Protein AF-A0A660QWI0-F1 (afdb_monomer)

Secondary structure (DSSP, 8-state):
-HHHHHHHHHHHHHHHHHTTTSPPBHHHHHHHTT--SHHHHHHHHHHHHHHHHTTSEEE-TTSBEEEPPTTEEEEEEEE-TTSSEEEEEETTS-EEEEEGGGSTT--TT-EEEEEEEEEETTEEEEEEEEEEE-S--EEEEEEEEETTEEEEEES-TT---PEEE-TT-STT--TTEEEEEEEEE--BTTB--EEEEEEEEEETT-GGGHHHHHHHHHT---S--HHHHHHHHTS-SS--HHHHTTS---TTS--B----TT-----EEEEEEE-TTS-EEEEEEE--GGGTS--

Sequence (295 aa):
MSQSQDEIRRKILKILSDNSKKPPILKKIYKTLQAHTKEQRKEIRKLLSGLLEEGVVYRDGRGRYKKTEQNTALGIIEFARRGSMAFVTTDDEREIAVPLENTKGALHKDKVLVEIVGKWRDLPRGRVIKVLQRGTHLVVGVFDLKRNFGFLTPDDPKIAYDFFIPPGATNGARPGQKVIARITRWPTATKNPQAEIVEILGKADDPKVDLPSVIIKHNLPEEFPDDVLKQVEALPNLVKESEIAKRRNLTQNVVFTIDGEDAKDFDDAVSIQQLKDGRYVLGVHIADVSHYVEE

Nearest PDB structures (foldseek):
  8cee-assembly1_C  TM=6.650E-01  e=4.482E-27  Bacillus subtilis subsp. subtilis str. 168
  5xgu-assembly1_A  TM=8.444E-01  e=2.338E-17  Escherichia coli DEC6A
  5xgu-assembly2_B  TM=8.575E-01  e=4.159E-15  Escherichia coli DEC6A
  7did-assembly1_A  TM=8.549E-01  e=3.051E-14  Mycoplasmoides genitalium G37
  7dol-assembly1_A  TM=8.205E-01  e=2.605E-10  Mycoplasmoides genitalium G37

pLDDT: mean 89.45, std 6.88, range [46.62, 97.44]

Foldseek 3Di:
DVVVLVVLLVVLLVQQVVCQVPFDALVVSCVSVVPPDPVSSVSNVVSVVVCLVVVQWDADPVRGIHGDDPQKFKFFWFFDLQQQWIWGQGPVRAIEIEGNLQAQLAAHRFTFIWGFDADDVPHGHIGTPDGSGHPDFKFKAFWADDPQWIWGDGPRSSGNAIATEHVVLAPPDDGQWIFMWTFPATDGSVDGTHTGTPGTQGGPPDPSSVVVNVCVVVVPDPDDDPVVVVLVVPDDPDDDPVVVVVDDDPVPFDKAADDDPPDDCRFWIWGWDADPVRDIDIDIDGHPVCVSDPD

Solvent-accessible surface area (backbone atoms only — not comparable to full-atom values): 16858 Å² total; per-residue (Å²): 124,63,71,64,52,56,51,50,51,51,51,52,54,48,56,27,58,79,22,67,94,64,46,46,36,68,72,52,51,35,61,76,67,67,47,81,50,73,64,52,50,48,51,54,49,53,52,51,50,50,34,43,75,72,51,55,26,48,70,49,99,86,55,22,41,38,58,53,64,93,58,50,49,54,25,40,30,41,40,38,71,77,26,62,38,27,35,30,42,26,89,85,72,47,61,27,43,23,44,49,92,31,38,68,42,60,54,49,53,15,34,31,36,30,34,58,78,53,67,51,88,95,32,42,17,31,31,41,76,42,76,77,43,83,56,63,56,67,48,45,23,40,31,40,66,60,89,86,41,34,36,31,45,52,71,52,50,37,53,73,56,54,28,40,25,54,84,89,28,49,74,85,66,54,67,56,22,23,30,38,25,38,61,78,37,73,35,45,98,88,41,72,23,29,29,32,42,77,45,77,68,42,51,66,86,43,75,82,38,52,62,62,44,50,39,59,73,69,66,51,85,88,71,79,54,72,68,59,53,52,54,58,73,70,53,69,98,59,86,53,67,80,59,55,73,76,49,86,87,58,87,88,55,74,68,48,68,90,76,63,94,86,65,86,78,82,49,54,34,40,29,76,44,79,45,98,87,74,49,73,48,77,46,80,46,66,62,70,56,65,82,79,54,76,136

Structure (mmCIF, N/CA/C/O backbone):
data_AF-A0A660QWI0-F1
#
_entry.id   AF-A0A660QWI0-F1
#
loop_
_atom_site.group_PDB
_atom_site.id
_atom_site.type_symbol
_atom_site.label_atom_id
_atom_site.label_alt_id
_atom_site.label_comp_id
_atom_site.label_asym_id
_atom_site.label_entity_id
_atom_site.label_seq_id
_atom_site.pdbx_PDB_ins_code
_atom_site.Cartn_x
_atom_site.Cartn_y
_atom_site.Cartn_z
_atom_site.occupancy
_atom_site.B_iso_or_equiv
_atom_site.auth_seq_id
_atom_site.auth_comp_id
_atom_site.auth_asym_id
_atom_site.auth_atom_id
_atom_site.pdbx_PDB_model_num
ATOM 1 N N . MET A 1 1 ? 31.671 -17.769 8.104 1.00 46.62 1 MET A N 1
ATOM 2 C CA . MET A 1 1 ? 30.757 -18.023 6.963 1.00 46.62 1 MET A CA 1
ATOM 3 C C . MET A 1 1 ? 30.510 -16.790 6.075 1.00 46.62 1 MET A C 1
ATOM 5 O O . MET A 1 1 ? 30.193 -17.000 4.914 1.00 46.62 1 MET A O 1
ATOM 9 N N . SER A 1 2 ? 30.701 -15.535 6.529 1.00 57.00 2 SER A N 1
ATOM 10 C CA . SER A 1 2 ? 30.409 -14.338 5.700 1.00 57.00 2 SER A CA 1
ATOM 11 C C . SER A 1 2 ? 31.429 -14.031 4.588 1.00 57.00 2 SER A C 1
ATOM 13 O O . SER A 1 2 ? 31.025 -13.620 3.505 1.00 57.00 2 SER A O 1
ATOM 15 N N . GLN A 1 3 ? 32.725 -14.324 4.776 1.00 55.84 3 GLN A N 1
ATOM 16 C CA . GLN A 1 3 ? 33.763 -14.022 3.768 1.00 55.84 3 GLN A CA 1
ATOM 17 C C . GLN A 1 3 ? 33.528 -14.698 2.403 1.00 55.84 3 GLN A C 1
ATOM 19 O O . GLN A 1 3 ? 33.813 -14.100 1.367 1.00 55.84 3 GLN A O 1
ATOM 24 N N . SER A 1 4 ? 32.963 -15.913 2.384 1.00 73.81 4 SER A N 1
ATOM 25 C CA . SER A 1 4 ? 32.658 -16.632 1.136 1.00 73.81 4 SER A CA 1
ATOM 26 C C . SER A 1 4 ? 31.470 -16.009 0.388 1.00 73.81 4 SER A C 1
ATOM 28 O O . SER A 1 4 ? 31.490 -15.900 -0.838 1.00 73.81 4 SER A O 1
ATOM 30 N N . GLN A 1 5 ? 30.470 -15.504 1.117 1.00 77.12 5 GLN A N 1
ATOM 31 C CA . GLN A 1 5 ? 29.288 -14.869 0.528 1.00 77.12 5 GLN A CA 1
ATOM 32 C C . GLN A 1 5 ? 29.607 -13.509 -0.092 1.00 77.12 5 GLN A C 1
ATOM 34 O O . GLN A 1 5 ? 29.155 -13.224 -1.204 1.00 77.12 5 GLN A O 1
ATOM 39 N N . ASP A 1 6 ? 30.453 -12.710 0.558 1.00 80.81 6 ASP A N 1
ATOM 40 C CA . ASP A 1 6 ? 30.906 -11.419 0.029 1.00 80.81 6 ASP A CA 1
ATOM 41 C C . ASP A 1 6 ? 31.769 -11.563 -1.229 1.00 80.81 6 ASP A C 1
ATOM 43 O O . ASP A 1 6 ? 31.749 -10.708 -2.124 1.00 80.81 6 ASP A O 1
ATOM 47 N N . GLU A 1 7 ? 32.532 -12.653 -1.332 1.00 85.12 7 GLU A N 1
ATOM 48 C CA . GLU A 1 7 ? 33.317 -12.959 -2.524 1.00 85.12 7 GLU A CA 1
ATOM 49 C C . GLU A 1 7 ? 32.411 -13.342 -3.705 1.00 85.12 7 GLU A C 1
ATOM 51 O O . GLU A 1 7 ? 32.571 -12.825 -4.816 1.00 85.12 7 GLU A O 1
ATOM 56 N N . ILE A 1 8 ? 31.406 -14.192 -3.465 1.00 84.62 8 ILE A N 1
ATOM 57 C CA . ILE A 1 8 ? 30.417 -14.585 -4.479 1.00 84.62 8 ILE A CA 1
ATOM 58 C C . ILE A 1 8 ? 29.598 -13.368 -4.927 1.00 84.62 8 ILE A C 1
ATOM 60 O O . ILE A 1 8 ? 29.410 -13.165 -6.129 1.00 84.62 8 ILE A O 1
ATOM 64 N N . ARG A 1 9 ? 29.176 -12.512 -3.989 1.00 88.31 9 ARG A N 1
ATOM 65 C CA . ARG A 1 9 ? 28.478 -11.248 -4.266 1.00 88.31 9 ARG A CA 1
ATOM 66 C C . ARG A 1 9 ? 29.293 -10.351 -5.201 1.00 88.31 9 ARG A C 1
ATOM 68 O O . ARG A 1 9 ? 28.778 -9.910 -6.231 1.00 88.31 9 ARG A O 1
ATOM 75 N N . ARG A 1 10 ? 30.584 -10.139 -4.915 1.00 87.12 10 ARG A N 1
ATOM 76 C CA . ARG A 1 10 ? 31.491 -9.366 -5.787 1.00 87.12 10 ARG A CA 1
ATOM 77 C C . ARG A 1 10 ? 31.641 -9.986 -7.176 1.00 87.12 10 ARG A C 1
ATOM 79 O O . ARG A 1 10 ? 31.569 -9.263 -8.172 1.00 87.12 10 ARG A O 1
ATOM 86 N N . LYS A 1 11 ? 31.789 -11.313 -7.268 1.00 88.12 11 LYS A N 1
ATOM 87 C CA . LYS A 1 11 ? 31.865 -12.028 -8.555 1.00 88.12 11 LYS A CA 1
ATOM 88 C C . LYS A 1 11 ? 30.584 -11.862 -9.375 1.00 88.12 11 LYS A C 1
ATOM 90 O O . LYS A 1 11 ? 30.675 -11.590 -10.570 1.00 88.12 11 LYS A O 1
ATOM 95 N N . ILE A 1 12 ? 29.405 -11.952 -8.751 1.00 88.25 12 ILE A N 1
ATOM 96 C CA . ILE A 1 12 ? 28.115 -11.696 -9.415 1.00 88.25 12 ILE A CA 1
ATOM 97 C C . ILE A 1 12 ? 28.098 -10.283 -10.001 1.00 88.25 12 ILE A C 1
ATOM 99 O O . ILE A 1 12 ? 27.849 -10.125 -11.195 1.00 88.25 12 ILE A O 1
ATOM 103 N N . LEU A 1 13 ? 28.414 -9.261 -9.203 1.00 87.31 13 LEU A N 1
ATOM 104 C CA . LEU A 1 13 ? 28.399 -7.872 -9.671 1.00 87.31 13 LEU A CA 1
ATOM 105 C C . LEU A 1 13 ? 29.391 -7.630 -10.814 1.00 87.31 13 LEU A C 1
ATOM 107 O O . LEU A 1 13 ? 29.047 -6.929 -11.765 1.00 87.31 13 LEU A O 1
ATOM 111 N N . LYS A 1 14 ? 30.578 -8.249 -10.768 1.00 87.62 14 LYS A N 1
ATOM 112 C CA . LYS A 1 14 ? 31.564 -8.185 -11.855 1.00 87.62 14 LYS A CA 1
ATOM 113 C C . LYS A 1 14 ?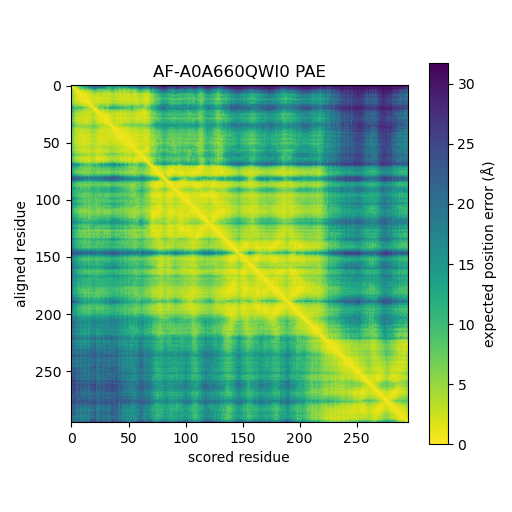 31.029 -8.806 -13.148 1.00 87.62 14 LYS A C 1
ATOM 115 O O . LYS A 1 14 ? 31.066 -8.161 -14.188 1.00 87.62 14 LYS A O 1
ATOM 120 N N . ILE A 1 15 ? 30.438 -10.002 -13.077 1.00 87.62 15 ILE A N 1
ATOM 121 C CA . ILE A 1 15 ? 29.824 -10.668 -14.240 1.00 87.62 15 ILE A CA 1
ATOM 122 C C . ILE A 1 15 ? 28.757 -9.775 -14.882 1.00 87.62 15 ILE A C 1
ATOM 124 O O . ILE A 1 15 ? 28.679 -9.693 -16.110 1.00 87.62 15 ILE A O 1
ATOM 128 N N . LEU A 1 16 ? 27.924 -9.126 -14.065 1.00 87.44 16 LEU A N 1
ATOM 129 C CA . LEU A 1 16 ? 26.863 -8.251 -14.558 1.00 87.44 16 LEU A CA 1
ATOM 130 C C . LEU A 1 16 ? 27.415 -6.966 -15.188 1.00 87.44 16 LEU A C 1
ATOM 132 O O . LEU A 1 16 ? 26.900 -6.559 -16.229 1.00 87.44 16 LEU A O 1
ATOM 136 N N . SER A 1 17 ? 28.470 -6.376 -14.616 1.00 83.19 17 SER A N 1
ATOM 137 C CA . SER A 1 17 ? 29.185 -5.239 -15.213 1.00 83.19 17 SER A CA 1
ATOM 138 C C . SER A 1 17 ? 29.801 -5.602 -16.570 1.00 83.19 17 SER A C 1
ATOM 140 O O . SER A 1 17 ? 29.539 -4.926 -17.564 1.00 83.19 17 SER A O 1
ATOM 142 N N . ASP A 1 18 ? 30.549 -6.707 -16.639 1.00 83.75 18 ASP A N 1
ATOM 143 C CA . ASP A 1 18 ? 31.270 -7.143 -17.847 1.00 83.75 18 ASP A CA 1
ATOM 144 C C . ASP A 1 18 ? 30.312 -7.518 -18.993 1.00 83.75 18 ASP A C 1
ATOM 146 O O . ASP A 1 18 ? 30.659 -7.466 -20.172 1.00 83.75 18 ASP A O 1
ATOM 150 N N . ASN A 1 19 ? 29.073 -7.891 -18.659 1.00 79.88 19 ASN A N 1
ATOM 151 C CA . ASN A 1 19 ? 28.043 -8.286 -19.616 1.00 79.88 19 ASN A CA 1
ATOM 152 C C . ASN A 1 19 ? 26.952 -7.214 -19.808 1.00 79.88 19 ASN A C 1
ATOM 154 O O . ASN A 1 19 ? 25.852 -7.555 -20.250 1.00 79.88 19 ASN A O 1
ATOM 158 N N . SER A 1 20 ? 27.231 -5.931 -19.543 1.00 72.06 20 SER A N 1
ATOM 159 C CA . SER A 1 20 ? 26.252 -4.831 -19.663 1.00 72.06 20 SER A CA 1
ATOM 160 C C . SER A 1 20 ? 25.513 -4.799 -21.015 1.00 72.06 20 SER A C 1
ATOM 162 O O . SER A 1 20 ? 24.294 -4.625 -21.059 1.00 72.06 20 SER A O 1
ATOM 164 N N . LYS A 1 21 ? 26.217 -5.084 -22.124 1.00 73.44 21 LYS A N 1
ATOM 165 C CA . LYS A 1 21 ? 25.645 -5.154 -23.488 1.00 73.44 21 LYS A CA 1
ATOM 166 C C . LYS A 1 21 ? 24.835 -6.430 -23.772 1.00 73.44 21 LYS A C 1
ATOM 168 O O . LYS A 1 21 ? 23.916 -6.406 -24.590 1.00 73.44 21 LYS A O 1
ATOM 173 N N . LYS A 1 22 ? 25.153 -7.559 -23.125 1.00 82.94 22 LYS A N 1
ATOM 174 C CA . LYS A 1 22 ? 24.450 -8.854 -23.284 1.00 82.94 22 LYS A CA 1
ATOM 175 C C . LYS A 1 22 ? 24.220 -9.511 -21.916 1.00 82.94 22 LYS A C 1
ATOM 177 O O . LYS A 1 22 ? 24.894 -10.494 -21.588 1.00 82.94 22 LYS A O 1
ATOM 182 N N . PRO A 1 23 ? 23.252 -9.004 -21.133 1.00 86.50 23 PRO A N 1
ATOM 183 C CA . PRO A 1 23 ? 23.110 -9.394 -19.738 1.00 86.50 23 PRO A CA 1
ATOM 184 C C . PRO A 1 23 ? 22.738 -10.879 -19.594 1.00 86.50 23 PRO A C 1
ATOM 186 O O . PRO A 1 23 ? 21.949 -11.399 -20.394 1.00 86.50 23 PRO A O 1
ATOM 189 N N . PRO A 1 24 ? 23.310 -11.598 -18.616 1.00 88.56 24 PRO A N 1
ATOM 190 C CA . PRO A 1 24 ? 23.133 -13.038 -18.493 1.00 88.56 24 PRO A CA 1
ATOM 191 C C . PRO A 1 24 ? 21.771 -13.409 -17.885 1.00 88.56 24 PRO A C 1
ATOM 193 O O . PRO A 1 24 ? 21.243 -12.729 -17.007 1.00 88.56 24 PRO A O 1
ATOM 196 N N . ILE A 1 25 ? 21.216 -14.545 -18.314 1.00 92.44 25 ILE A N 1
ATOM 197 C CA . ILE A 1 25 ? 20.152 -15.254 -17.582 1.00 92.44 25 ILE A CA 1
ATOM 198 C C . ILE A 1 25 ? 20.753 -16.079 -16.436 1.00 92.44 25 ILE A C 1
ATOM 200 O O . ILE A 1 25 ? 21.942 -16.405 -16.463 1.00 92.44 25 ILE A O 1
ATOM 204 N N . LEU A 1 26 ? 19.919 -16.508 -15.483 1.00 91.69 26 LEU A N 1
ATOM 205 C CA . LEU A 1 26 ? 20.336 -17.284 -14.304 1.00 91.69 26 LEU A CA 1
ATOM 206 C C . LEU A 1 26 ? 21.242 -18.484 -14.648 1.00 91.69 26 LEU A C 1
ATOM 208 O O . LEU A 1 26 ? 22.279 -18.686 -14.024 1.00 91.69 26 LEU A O 1
ATOM 212 N N . LYS A 1 27 ? 20.905 -19.234 -15.707 1.00 88.81 27 LYS A N 1
ATOM 213 C CA . LYS A 1 27 ? 21.690 -20.394 -16.170 1.00 88.81 27 LYS A CA 1
ATOM 214 C C . LYS A 1 27 ? 23.121 -20.023 -16.583 1.00 88.81 27 LYS A C 1
ATOM 216 O O . LYS A 1 27 ? 24.047 -20.790 -16.332 1.00 88.81 27 LYS A O 1
ATOM 221 N N . LYS A 1 28 ? 23.316 -18.852 -17.200 1.00 88.44 28 LYS A N 1
ATOM 222 C CA . LYS A 1 28 ? 24.646 -18.363 -17.596 1.00 88.44 28 LYS A CA 1
ATOM 223 C C . LYS A 1 28 ? 25.448 -17.932 -16.366 1.00 88.44 28 LYS A C 1
ATOM 225 O O . LYS A 1 28 ? 26.624 -18.258 -16.298 1.00 88.44 28 LYS A O 1
ATOM 230 N N . ILE A 1 29 ? 24.801 -17.312 -15.374 1.00 88.62 29 ILE A N 1
ATOM 231 C CA . ILE A 1 29 ? 25.432 -16.957 -14.090 1.00 88.62 29 ILE A CA 1
ATOM 232 C C . ILE A 1 29 ? 25.948 -18.216 -13.380 1.00 88.62 29 ILE A C 1
ATOM 234 O O . ILE A 1 29 ? 27.110 -18.253 -12.988 1.00 88.62 29 ILE A O 1
ATOM 238 N N . TYR A 1 30 ? 25.140 -19.281 -13.300 1.00 90.94 30 TYR A N 1
ATOM 239 C CA . TYR A 1 30 ? 25.584 -20.561 -12.733 1.00 90.94 30 TYR A CA 1
ATOM 240 C C . TYR A 1 30 ? 26.794 -21.146 -13.456 1.00 90.94 30 TYR A C 1
ATOM 242 O O . TYR A 1 30 ? 27.718 -21.622 -12.805 1.00 90.94 30 TYR A O 1
ATOM 250 N N . LYS A 1 31 ? 26.802 -21.096 -14.795 1.00 88.38 31 LYS A N 1
ATOM 251 C CA . LYS A 1 31 ? 27.918 -21.610 -15.595 1.00 88.38 31 LYS A CA 1
ATOM 252 C C . LYS A 1 31 ? 29.199 -20.810 -15.352 1.00 88.38 31 LYS A C 1
ATOM 254 O O . LYS A 1 31 ? 30.257 -21.403 -15.194 1.00 88.38 31 LYS A O 1
ATOM 259 N N . THR A 1 32 ? 29.107 -19.483 -15.307 1.00 87.19 32 THR A N 1
ATOM 260 C CA . THR A 1 32 ? 30.267 -18.604 -15.098 1.00 87.19 32 THR A CA 1
ATOM 261 C C . THR A 1 32 ? 30.827 -18.701 -13.677 1.00 87.19 32 THR A C 1
ATOM 263 O O . THR A 1 32 ? 32.036 -18.614 -13.506 1.00 87.19 32 THR A O 1
ATOM 266 N N . LEU A 1 33 ? 29.976 -18.936 -12.675 1.00 87.69 33 LEU A N 1
ATOM 267 C CA . LEU A 1 33 ? 30.389 -19.151 -11.282 1.00 87.69 33 LEU A CA 1
ATOM 268 C C . LEU A 1 33 ? 30.732 -20.612 -10.953 1.00 87.69 33 LEU A C 1
ATOM 270 O O . LEU A 1 33 ? 30.998 -20.906 -9.794 1.00 87.69 33 LEU A O 1
ATOM 274 N N . GLN A 1 34 ? 30.701 -21.517 -11.940 1.00 88.12 34 GLN A N 1
ATOM 275 C CA . GLN A 1 34 ? 30.973 -22.950 -11.754 1.00 88.12 34 GLN A CA 1
ATOM 276 C C . GLN A 1 34 ? 30.109 -23.586 -10.641 1.00 88.12 34 GLN A C 1
ATOM 278 O O . GLN A 1 34 ? 30.564 -24.391 -9.835 1.00 88.12 34 GLN A O 1
ATOM 283 N N . ALA A 1 35 ? 28.826 -23.212 -10.587 1.00 87.25 35 ALA A N 1
ATOM 284 C CA . ALA A 1 35 ? 27.881 -23.719 -9.593 1.00 87.25 35 ALA A CA 1
ATOM 285 C C . ALA A 1 35 ? 27.299 -25.080 -10.019 1.00 87.25 35 ALA A C 1
ATOM 287 O O . ALA A 1 35 ? 26.285 -25.163 -10.737 1.00 87.25 35 ALA A O 1
ATOM 288 N N . HIS A 1 36 ? 27.952 -26.151 -9.573 1.00 86.31 36 HIS A N 1
ATOM 289 C CA . HIS A 1 36 ? 27.623 -27.531 -9.927 1.00 86.31 36 HIS A CA 1
ATOM 290 C C . HIS A 1 36 ? 26.637 -28.178 -8.946 1.00 86.31 36 HIS A C 1
ATOM 292 O O . HIS A 1 36 ? 25.782 -28.946 -9.387 1.00 86.31 36 HIS A O 1
ATOM 298 N N . THR A 1 37 ? 26.684 -27.822 -7.656 1.00 90.12 37 THR A N 1
ATOM 299 C CA . THR A 1 37 ? 25.824 -28.427 -6.622 1.00 90.12 37 THR A CA 1
ATOM 300 C C . THR A 1 37 ? 24.498 -27.685 -6.427 1.00 90.12 37 THR A C 1
ATOM 302 O O . THR A 1 37 ? 24.327 -26.520 -6.816 1.00 90.12 37 THR A O 1
ATOM 305 N N . LYS A 1 38 ? 23.514 -28.364 -5.821 1.00 90.00 38 LYS A N 1
ATOM 306 C CA . LYS A 1 38 ? 22.194 -27.786 -5.518 1.00 90.00 38 LYS A CA 1
ATOM 307 C C . LYS A 1 38 ? 22.314 -26.674 -4.472 1.00 90.00 38 LYS A C 1
ATOM 309 O O . LYS A 1 38 ? 21.634 -25.652 -4.589 1.00 90.00 38 LYS A O 1
ATOM 314 N N . GLU A 1 39 ? 23.220 -26.851 -3.519 1.00 88.62 39 GLU A N 1
ATOM 315 C CA . GLU A 1 39 ? 23.547 -25.941 -2.425 1.00 88.62 39 GLU A CA 1
ATOM 316 C C . GLU A 1 39 ? 24.144 -24.639 -2.973 1.00 88.62 39 GLU A C 1
ATOM 318 O O . GLU A 1 39 ? 23.594 -23.568 -2.719 1.00 88.62 39 GLU A O 1
ATOM 323 N N . GLN A 1 40 ? 25.154 -24.723 -3.850 1.00 87.19 40 GLN A N 1
ATOM 324 C CA . GLN A 1 40 ? 25.757 -23.555 -4.513 1.00 87.19 40 GLN A CA 1
ATOM 325 C C . GLN A 1 40 ? 24.720 -22.754 -5.314 1.00 87.19 40 GLN A C 1
ATOM 327 O O . GLN A 1 40 ? 24.660 -21.524 -5.261 1.00 87.19 40 GLN A O 1
ATOM 332 N N . ARG A 1 41 ? 23.838 -23.443 -6.050 1.00 90.50 41 ARG A N 1
ATOM 333 C CA . ARG A 1 41 ? 22.765 -22.780 -6.810 1.00 90.50 41 ARG A CA 1
ATOM 334 C C . ARG A 1 41 ? 21.705 -22.144 -5.912 1.00 90.50 41 ARG A C 1
ATOM 336 O O . ARG A 1 41 ? 21.069 -21.177 -6.342 1.00 90.50 41 ARG A O 1
ATOM 343 N N . LYS A 1 42 ? 21.453 -22.705 -4.724 1.00 90.44 42 LYS A N 1
ATOM 344 C CA . LYS A 1 42 ? 20.542 -22.141 -3.713 1.00 90.44 42 LYS A CA 1
ATOM 345 C C . LYS A 1 42 ? 21.140 -20.872 -3.115 1.00 90.44 42 LYS A C 1
ATOM 347 O O . LYS A 1 42 ? 20.440 -19.869 -3.035 1.00 90.44 42 LYS A O 1
ATOM 352 N N . GLU A 1 43 ? 22.427 -20.891 -2.794 1.00 89.62 43 GLU A N 1
ATOM 353 C CA . GLU A 1 43 ? 23.152 -19.731 -2.276 1.00 89.62 43 GLU A CA 1
ATOM 354 C C . GLU A 1 43 ? 23.193 -18.573 -3.282 1.00 89.62 43 GLU A C 1
ATOM 356 O O . GLU A 1 43 ? 22.797 -17.459 -2.948 1.00 89.62 43 GLU A O 1
ATOM 361 N N . ILE A 1 44 ? 23.533 -18.840 -4.549 1.00 90.12 44 ILE A N 1
ATOM 362 C CA . ILE A 1 44 ? 23.506 -17.814 -5.608 1.00 90.12 44 ILE A CA 1
ATOM 363 C C . ILE A 1 44 ? 22.099 -17.227 -5.783 1.00 90.12 44 ILE A C 1
ATOM 365 O O . ILE A 1 44 ? 21.964 -16.028 -6.018 1.00 90.12 44 ILE A O 1
ATOM 369 N N . ARG A 1 45 ? 21.040 -18.044 -5.664 1.00 91.19 45 ARG A N 1
ATOM 370 C CA . ARG A 1 45 ? 19.656 -17.540 -5.697 1.00 91.19 45 ARG A CA 1
ATOM 371 C C . ARG A 1 45 ? 19.368 -16.616 -4.524 1.00 91.19 45 ARG A C 1
ATOM 373 O O . ARG A 1 45 ? 18.828 -15.547 -4.762 1.00 91.19 45 ARG A O 1
ATOM 380 N N . LYS A 1 46 ? 19.757 -17.001 -3.306 1.00 90.88 46 LYS A N 1
ATOM 381 C CA . LYS A 1 46 ? 19.579 -16.175 -2.107 1.00 90.88 46 LYS A CA 1
ATOM 382 C C . LYS A 1 46 ? 20.291 -14.825 -2.252 1.00 90.88 46 LYS A C 1
ATOM 384 O O . LYS A 1 46 ? 19.678 -13.793 -2.018 1.00 90.88 46 LYS A O 1
ATOM 389 N N . LEU A 1 47 ? 21.542 -14.827 -2.718 1.00 91.38 47 LEU A N 1
ATOM 390 C CA . LEU A 1 47 ? 22.312 -13.600 -2.951 1.00 91.38 47 LEU A CA 1
ATOM 391 C C . LEU A 1 47 ? 21.703 -12.727 -4.054 1.00 91.38 47 LEU A C 1
ATOM 393 O O . LEU A 1 47 ? 21.614 -11.515 -3.896 1.00 91.38 47 LEU A O 1
ATOM 397 N N . LEU A 1 48 ? 21.260 -13.323 -5.165 1.00 89.44 48 LEU A N 1
ATOM 398 C CA . LEU A 1 48 ? 20.578 -12.578 -6.226 1.00 89.44 48 LEU A CA 1
ATOM 399 C C . LEU A 1 48 ? 19.238 -12.000 -5.762 1.00 89.44 48 LEU A C 1
ATOM 401 O O . LEU A 1 48 ? 18.903 -10.906 -6.196 1.00 89.44 48 LEU A O 1
ATOM 405 N N . SER A 1 49 ? 18.487 -12.711 -4.916 1.00 87.88 49 SER A N 1
ATOM 406 C CA . SER A 1 49 ? 17.265 -12.186 -4.300 1.00 87.88 49 SER A CA 1
ATOM 407 C C . SER A 1 49 ? 17.567 -10.975 -3.419 1.00 87.88 49 SER A C 1
ATOM 409 O O . SER A 1 49 ? 16.968 -9.932 -3.642 1.00 87.88 49 SER A O 1
ATOM 411 N N . GLY A 1 50 ? 18.569 -11.055 -2.536 1.00 87.12 50 GLY A N 1
ATOM 412 C CA . GLY A 1 50 ? 18.989 -9.903 -1.728 1.00 87.12 50 GLY A CA 1
ATOM 413 C C . GLY A 1 50 ? 19.428 -8.711 -2.588 1.00 87.12 50 GLY A C 1
ATOM 414 O O . GLY A 1 50 ? 18.964 -7.599 -2.391 1.00 87.12 50 GLY A O 1
ATOM 415 N N . LEU A 1 51 ? 20.221 -8.938 -3.642 1.00 87.81 51 LEU A N 1
ATOM 416 C CA . LEU A 1 51 ? 20.626 -7.868 -4.570 1.00 87.81 51 LEU A CA 1
ATOM 417 C C . LEU A 1 51 ? 19.457 -7.257 -5.370 1.00 87.81 51 LEU A C 1
ATOM 419 O O . LEU A 1 51 ? 19.577 -6.125 -5.841 1.00 87.81 51 LEU A O 1
ATOM 423 N N . LEU A 1 52 ? 18.370 -8.008 -5.582 1.00 84.94 52 LEU A N 1
ATOM 424 C CA . LEU A 1 52 ? 17.136 -7.505 -6.197 1.00 84.94 52 LEU A CA 1
ATOM 425 C C . LEU A 1 52 ? 16.337 -6.650 -5.209 1.00 84.94 52 LEU A C 1
ATOM 427 O O . LEU A 1 52 ? 15.808 -5.617 -5.609 1.00 84.94 52 LEU A O 1
ATOM 431 N N . GLU A 1 53 ? 16.262 -7.078 -3.949 1.00 81.75 53 GLU A N 1
ATOM 432 C CA . GLU A 1 53 ? 15.600 -6.352 -2.857 1.00 81.75 53 GLU A CA 1
ATOM 433 C C . GLU A 1 53 ? 16.320 -5.035 -2.541 1.00 81.75 53 GLU A C 1
ATOM 435 O O . GLU A 1 53 ? 15.671 -3.999 -2.424 1.00 81.75 53 GLU A O 1
ATOM 440 N N . GLU A 1 54 ? 17.655 -5.058 -2.520 1.00 81.88 54 GLU A N 1
ATOM 441 C CA . GLU A 1 54 ? 18.525 -3.884 -2.363 1.00 81.88 54 GLU A CA 1
ATOM 442 C C . GLU A 1 54 ? 18.568 -2.981 -3.616 1.00 81.88 54 GLU A C 1
ATOM 444 O O . GLU A 1 54 ? 19.154 -1.903 -3.589 1.00 81.88 54 GLU A O 1
ATOM 449 N N . GLY A 1 55 ? 18.028 -3.422 -4.760 1.00 75.81 55 GLY A N 1
ATOM 450 C CA . GLY A 1 55 ? 17.999 -2.632 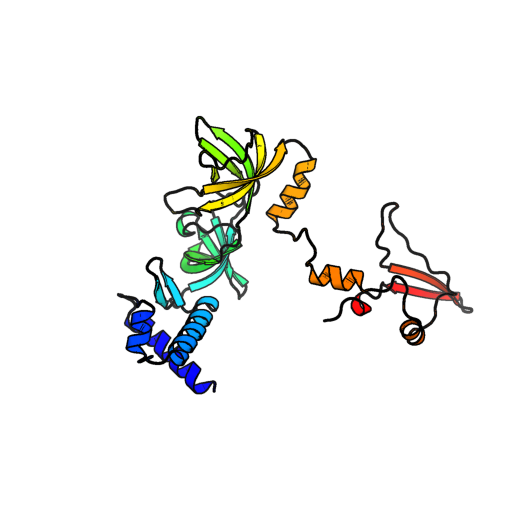-6.001 1.00 75.81 55 GLY A CA 1
ATOM 451 C C . GLY A 1 55 ? 19.334 -2.487 -6.733 1.00 75.81 55 GLY A C 1
ATOM 452 O O . GLY A 1 55 ? 19.394 -1.826 -7.770 1.00 75.81 55 GLY A O 1
ATOM 453 N N . VAL A 1 56 ? 20.399 -3.139 -6.261 1.00 84.06 56 VAL A N 1
ATOM 454 C CA . VAL A 1 56 ? 21.728 -3.168 -6.905 1.00 84.06 56 VAL A CA 1
ATOM 455 C C . VAL A 1 56 ? 21.685 -3.901 -8.253 1.00 84.06 56 VAL A C 1
ATOM 457 O O . VAL A 1 56 ? 22.500 -3.661 -9.152 1.00 84.06 56 VAL A O 1
ATOM 460 N N . VAL A 1 57 ? 20.734 -4.822 -8.398 1.00 86.56 57 VAL A N 1
ATOM 461 C CA . VAL A 1 57 ? 20.482 -5.593 -9.613 1.00 86.56 57 VAL A CA 1
ATOM 462 C C . VAL A 1 57 ? 18.992 -5.551 -9.921 1.00 86.56 57 VAL A C 1
ATOM 464 O O . VAL A 1 57 ? 18.160 -5.591 -9.025 1.00 86.56 57 VAL A O 1
ATOM 467 N N . TYR A 1 58 ? 18.629 -5.564 -11.201 1.00 85.56 58 TYR A N 1
ATOM 468 C CA . TYR A 1 58 ? 17.253 -5.800 -11.626 1.00 85.56 58 TYR A CA 1
ATOM 469 C C . TYR A 1 58 ? 17.172 -6.861 -12.722 1.00 85.56 58 TYR A C 1
ATOM 471 O O . TYR A 1 58 ? 18.104 -7.092 -13.494 1.00 85.56 58 TYR A O 1
ATOM 479 N N . ARG A 1 59 ? 16.019 -7.531 -12.800 1.00 86.94 59 ARG A N 1
ATOM 480 C CA . ARG A 1 59 ? 15.728 -8.538 -13.831 1.00 86.94 59 ARG A CA 1
ATOM 481 C C . ARG A 1 59 ? 14.868 -7.946 -14.946 1.00 86.94 59 ARG A C 1
ATOM 483 O O . ARG A 1 59 ? 13.822 -7.379 -14.651 1.00 86.94 59 ARG A O 1
ATOM 490 N N . ASP A 1 60 ? 15.263 -8.066 -16.206 1.00 82.44 60 ASP A N 1
ATOM 491 C CA . ASP A 1 60 ? 14.450 -7.577 -17.326 1.00 82.44 60 ASP A CA 1
ATOM 492 C C . ASP A 1 60 ? 13.302 -8.537 -17.700 1.00 82.44 60 ASP A C 1
ATOM 494 O O . ASP A 1 60 ? 13.197 -9.646 -17.174 1.00 82.44 60 ASP A O 1
ATOM 498 N N . GLY A 1 61 ? 12.443 -8.123 -18.639 1.00 74.56 61 GLY A N 1
ATOM 499 C CA . GLY A 1 61 ? 11.306 -8.932 -19.101 1.00 74.56 61 GLY A CA 1
ATOM 500 C C . GLY A 1 61 ? 11.684 -10.240 -19.814 1.00 74.56 61 GLY A C 1
ATOM 501 O O . GLY A 1 61 ? 10.833 -11.102 -19.983 1.00 74.56 61 GLY A O 1
ATOM 502 N N . ARG A 1 62 ? 12.955 -10.426 -20.206 1.00 82.94 62 ARG A N 1
ATOM 503 C CA . ARG A 1 62 ? 13.482 -11.685 -20.772 1.00 82.94 62 ARG A CA 1
ATOM 504 C C . ARG A 1 62 ? 14.178 -12.542 -19.711 1.00 82.94 62 ARG A C 1
ATOM 506 O O . ARG A 1 62 ? 14.836 -13.530 -20.030 1.00 82.94 62 ARG A O 1
ATOM 513 N N . GLY A 1 63 ? 14.073 -12.148 -18.446 1.00 83.75 63 GLY A N 1
ATOM 514 C CA . GLY A 1 63 ? 14.646 -12.856 -17.318 1.00 83.75 63 GLY A CA 1
ATOM 515 C C . GLY A 1 63 ? 16.156 -12.679 -17.146 1.00 83.75 63 GLY A C 1
ATOM 516 O O . GLY A 1 63 ? 16.747 -13.461 -16.397 1.00 83.75 63 GLY A O 1
ATOM 517 N N . ARG A 1 64 ? 16.777 -11.695 -17.809 1.00 88.94 64 ARG A N 1
ATOM 518 C CA . ARG A 1 64 ? 18.213 -11.394 -17.701 1.00 88.94 64 ARG A CA 1
ATOM 519 C C . ARG A 1 64 ? 18.481 -10.457 -16.528 1.00 88.94 64 ARG A C 1
ATOM 521 O O . ARG A 1 64 ? 17.708 -9.530 -16.302 1.00 88.94 64 ARG A O 1
ATOM 528 N N . TYR A 1 65 ? 19.576 -10.680 -15.814 1.00 88.69 65 TYR A N 1
ATOM 529 C CA . TYR A 1 65 ? 19.998 -9.847 -14.689 1.00 88.69 65 TYR A CA 1
ATOM 530 C C . TYR A 1 65 ? 20.884 -8.715 -15.191 1.00 88.69 65 TYR A C 1
ATOM 532 O O . TYR A 1 65 ? 21.781 -8.948 -15.999 1.00 88.69 65 TYR A O 1
ATOM 540 N N . LYS A 1 66 ? 20.635 -7.500 -14.711 1.00 86.44 66 LYS A N 1
ATOM 541 C CA . LYS A 1 66 ? 21.399 -6.298 -15.033 1.00 86.44 66 LYS A CA 1
ATOM 542 C C . LYS A 1 66 ? 21.816 -5.609 -13.749 1.00 86.44 66 LYS A C 1
ATOM 544 O O . LYS A 1 66 ? 21.001 -5.483 -12.841 1.00 86.44 66 LYS A O 1
ATOM 549 N N . LYS A 1 67 ? 23.066 -5.159 -13.698 1.00 85.38 67 LYS A N 1
ATOM 550 C CA . LYS A 1 67 ? 23.514 -4.266 -12.636 1.00 85.38 67 LYS A CA 1
ATOM 551 C C . LYS A 1 67 ? 22.851 -2.907 -12.831 1.00 85.38 67 LYS A C 1
ATOM 553 O O . LYS A 1 67 ? 22.678 -2.457 -13.964 1.00 85.38 67 LYS A O 1
ATOM 558 N N . THR A 1 68 ? 22.473 -2.299 -11.729 1.00 80.88 68 THR A N 1
ATOM 559 C CA . THR A 1 68 ? 21.934 -0.954 -11.706 1.00 80.88 68 THR A CA 1
ATOM 560 C C . THR A 1 68 ? 23.075 0.071 -11.857 1.00 80.88 68 THR A C 1
ATOM 562 O O . THR A 1 68 ? 24.201 -0.184 -11.422 1.00 80.88 68 THR A O 1
ATOM 565 N N . GLU A 1 69 ? 22.830 1.183 -12.556 1.00 75.62 69 GLU A N 1
ATOM 566 C CA . GLU A 1 69 ? 23.836 2.235 -12.765 1.00 75.62 69 GLU A CA 1
ATOM 567 C C . GLU A 1 69 ? 24.002 3.126 -11.524 1.00 75.62 69 GLU A C 1
ATOM 569 O O . GLU A 1 69 ? 23.184 3.089 -10.615 1.00 75.62 69 GLU A O 1
ATOM 574 N N . GLN A 1 70 ? 25.069 3.931 -11.463 1.00 69.25 70 GLN A N 1
ATOM 575 C CA . GLN A 1 70 ? 25.337 4.787 -10.295 1.00 69.25 70 GLN A CA 1
ATOM 576 C C . GLN A 1 70 ? 24.266 5.867 -10.073 1.00 69.25 70 GLN A C 1
ATOM 578 O O . GLN A 1 70 ? 24.121 6.345 -8.955 1.00 69.25 70 GLN A O 1
ATOM 583 N N . ASN A 1 71 ? 23.512 6.239 -11.111 1.00 84.12 71 ASN A N 1
ATOM 584 C CA . ASN A 1 71 ? 22.535 7.326 -11.053 1.00 84.12 71 ASN A CA 1
ATOM 585 C C . ASN A 1 71 ? 21.089 6.836 -10.897 1.00 84.12 71 ASN A C 1
ATOM 587 O O . ASN A 1 71 ? 20.162 7.370 -11.507 1.00 84.12 71 ASN A O 1
ATOM 591 N N . THR A 1 72 ? 20.892 5.769 -10.134 1.00 88.56 72 THR A N 1
ATOM 592 C CA . THR A 1 72 ? 19.569 5.188 -9.898 1.00 88.56 72 THR A CA 1
ATOM 593 C C . THR A 1 72 ? 19.224 5.171 -8.425 1.00 88.56 72 THR A C 1
ATOM 595 O O . THR A 1 72 ? 20.117 5.026 -7.594 1.00 88.56 72 THR A O 1
ATOM 598 N N . ALA A 1 73 ? 17.935 5.177 -8.120 1.00 89.56 73 ALA A N 1
ATOM 599 C CA . ALA A 1 73 ? 17.441 4.998 -6.768 1.00 89.56 73 ALA A CA 1
ATOM 600 C C . ALA A 1 73 ? 16.251 4.036 -6.733 1.00 89.56 73 ALA A C 1
ATOM 602 O O . ALA A 1 73 ? 15.527 3.869 -7.721 1.00 89.56 73 ALA A O 1
ATOM 603 N N . LEU A 1 74 ? 16.066 3.402 -5.580 1.00 92.56 74 LEU A N 1
ATOM 604 C CA . LEU A 1 74 ? 14.814 2.755 -5.218 1.00 92.56 74 LEU A CA 1
ATOM 605 C C . LEU A 1 74 ? 13.912 3.760 -4.519 1.00 92.56 74 LEU A C 1
ATOM 607 O O . LEU A 1 74 ? 14.401 4.611 -3.784 1.00 92.56 74 LEU A O 1
ATOM 611 N N . GLY A 1 75 ? 12.608 3.631 -4.732 1.00 94.50 75 GLY A N 1
ATOM 612 C CA . GLY A 1 75 ? 11.630 4.407 -3.988 1.00 94.50 75 GLY A CA 1
ATOM 613 C C . GLY A 1 75 ? 10.197 4.009 -4.297 1.00 94.50 75 GLY A C 1
ATOM 614 O O . GLY A 1 75 ? 9.937 3.141 -5.141 1.00 94.50 75 GLY A O 1
ATOM 615 N N . ILE A 1 76 ? 9.269 4.661 -3.609 1.00 95.81 76 ILE A N 1
ATOM 616 C CA . ILE A 1 76 ? 7.830 4.507 -3.818 1.00 95.81 76 ILE A CA 1
ATOM 617 C C . ILE A 1 76 ? 7.345 5.630 -4.724 1.00 95.81 76 ILE A C 1
ATOM 619 O O . ILE A 1 76 ? 7.635 6.797 -4.477 1.00 95.81 76 ILE A O 1
ATOM 623 N N . ILE A 1 77 ? 6.623 5.274 -5.789 1.00 94.62 77 ILE A N 1
ATOM 624 C CA . ILE A 1 77 ? 6.078 6.258 -6.725 1.00 94.62 77 ILE A CA 1
ATOM 625 C C . ILE A 1 77 ? 4.689 6.741 -6.298 1.00 94.62 77 ILE A C 1
ATOM 627 O O . ILE A 1 77 ? 3.748 5.966 -6.101 1.00 94.62 77 ILE A O 1
ATOM 631 N N . GLU A 1 78 ? 4.525 8.053 -6.237 1.00 93.06 78 GLU A N 1
ATOM 632 C CA . GLU A 1 78 ? 3.279 8.721 -5.913 1.00 93.06 78 GLU A CA 1
ATOM 633 C C . GLU A 1 78 ? 2.869 9.687 -7.013 1.00 93.06 78 GLU A C 1
ATOM 635 O O . GLU A 1 78 ? 3.598 10.604 -7.376 1.00 93.06 78 GLU A O 1
ATOM 640 N N . PHE A 1 79 ? 1.676 9.486 -7.566 1.00 91.44 79 PHE A N 1
ATOM 641 C CA . PHE A 1 79 ? 1.147 10.369 -8.595 1.00 91.44 79 PHE A CA 1
ATOM 642 C C . PHE A 1 79 ? 0.519 11.607 -7.954 1.00 91.44 79 PHE A C 1
ATOM 644 O O . PHE A 1 79 ? -0.175 11.522 -6.938 1.00 91.44 79 PHE A O 1
ATOM 651 N N . ALA A 1 80 ? 0.730 12.766 -8.572 1.00 89.06 80 ALA A N 1
ATOM 652 C CA . ALA A 1 80 ? 0.003 13.978 -8.228 1.00 89.06 80 ALA A CA 1
ATOM 653 C C . ALA A 1 80 ? -1.484 13.838 -8.606 1.00 89.06 80 ALA A C 1
ATOM 655 O O . ALA A 1 80 ? -1.837 13.072 -9.501 1.00 89.06 80 ALA A O 1
ATOM 656 N N . ARG A 1 81 ? -2.363 14.647 -7.996 1.00 77.00 81 ARG A N 1
ATOM 657 C CA . ARG A 1 81 ? -3.834 14.609 -8.190 1.00 77.00 81 ARG A CA 1
ATOM 658 C C . ARG A 1 81 ? -4.336 14.721 -9.640 1.00 77.00 81 ARG A C 1
ATOM 660 O O . ARG A 1 81 ? -5.518 14.540 -9.868 1.00 77.00 81 ARG A O 1
ATOM 667 N N . ARG A 1 82 ? -3.505 15.106 -10.610 1.00 72.25 82 ARG A N 1
ATOM 668 C CA . ARG A 1 82 ? -3.898 15.174 -12.032 1.00 72.25 82 ARG A CA 1
ATOM 669 C C . ARG A 1 82 ? -3.254 14.083 -12.890 1.00 72.25 82 ARG A C 1
ATOM 671 O O . ARG A 1 82 ? -3.381 14.130 -14.107 1.00 72.25 82 ARG A O 1
ATOM 678 N N . GLY A 1 83 ? -2.495 13.164 -12.292 1.00 68.25 83 GLY A N 1
ATOM 679 C CA . GLY A 1 83 ? -1.855 12.044 -12.986 1.00 68.25 83 GLY A CA 1
ATOM 680 C C . GLY A 1 83 ? -0.741 12.410 -13.979 1.00 68.25 83 GLY A C 1
ATOM 681 O O . GLY A 1 83 ? -0.086 11.517 -14.501 1.00 68.25 83 GLY A O 1
ATOM 682 N N . SER A 1 84 ? -0.488 13.696 -14.242 1.00 78.69 84 SER A N 1
ATOM 683 C CA . SER A 1 84 ? 0.490 14.162 -15.240 1.00 78.69 84 SER A CA 1
ATOM 684 C C . SER A 1 84 ? 1.944 14.109 -14.767 1.00 78.69 84 SER A C 1
ATOM 686 O O . SER A 1 84 ? 2.868 14.082 -15.582 1.00 78.69 84 SER A O 1
ATOM 688 N N . MET A 1 85 ? 2.150 14.092 -13.453 1.00 90.06 85 MET A N 1
ATOM 689 C CA . MET A 1 85 ? 3.453 14.004 -12.808 1.00 90.06 85 MET A CA 1
ATOM 690 C C . MET A 1 85 ? 3.360 13.021 -11.649 1.00 90.06 85 MET A C 1
ATOM 692 O O . MET A 1 85 ? 2.347 12.978 -10.946 1.00 90.06 85 MET A O 1
ATOM 696 N N . ALA A 1 86 ? 4.426 12.267 -11.444 1.00 93.94 86 ALA A N 1
ATOM 697 C CA . ALA A 1 86 ? 4.640 11.464 -10.261 1.00 93.94 86 ALA A CA 1
ATOM 698 C C . ALA A 1 86 ? 5.935 11.885 -9.567 1.00 93.94 86 ALA A C 1
ATOM 700 O O . ALA A 1 86 ? 6.813 12.491 -10.177 1.00 93.94 86 ALA A O 1
ATOM 701 N N . PHE A 1 87 ? 6.051 11.538 -8.299 1.00 95.69 87 PHE A N 1
ATOM 702 C CA . PHE A 1 87 ? 7.232 11.739 -7.483 1.00 95.69 87 PHE A CA 1
ATOM 703 C C . PHE A 1 87 ? 7.646 10.390 -6.919 1.00 95.69 87 PHE A C 1
ATOM 705 O O . PHE A 1 87 ? 6.798 9.582 -6.556 1.00 95.69 87 PHE A O 1
ATOM 712 N N . VAL A 1 88 ? 8.940 10.102 -6.929 1.00 96.81 88 VAL A N 1
ATOM 713 C CA . VAL A 1 88 ? 9.493 8.911 -6.292 1.00 96.81 88 VAL A CA 1
ATOM 714 C C . VAL A 1 88 ? 10.206 9.364 -5.035 1.00 96.81 88 VAL A C 1
ATOM 716 O O . VAL A 1 88 ? 11.210 10.066 -5.144 1.00 96.81 88 VAL A O 1
ATOM 719 N N . THR A 1 89 ? 9.695 8.947 -3.883 1.00 96.88 89 THR A N 1
ATOM 720 C CA . THR A 1 89 ? 10.351 9.147 -2.588 1.00 96.88 89 THR A CA 1
ATOM 721 C C . THR A 1 89 ? 11.266 7.963 -2.337 1.00 96.88 89 THR A C 1
ATOM 723 O O . THR A 1 89 ? 10.812 6.813 -2.322 1.00 96.88 89 THR A O 1
ATOM 726 N N . THR A 1 90 ? 12.563 8.228 -2.234 1.00 92.94 90 THR A N 1
ATOM 727 C CA . THR A 1 90 ? 13.591 7.209 -2.016 1.00 92.94 90 THR A CA 1
ATOM 728 C C . THR A 1 90 ? 13.731 6.863 -0.537 1.00 92.94 90 THR A C 1
ATOM 730 O O . THR A 1 90 ? 13.248 7.587 0.328 1.00 92.94 90 THR A O 1
ATOM 733 N N . ASP A 1 91 ? 14.426 5.762 -0.242 1.00 85.12 91 ASP A N 1
ATOM 734 C CA . ASP A 1 91 ? 14.661 5.314 1.141 1.00 85.12 91 ASP A CA 1
ATOM 735 C C . ASP A 1 91 ? 15.461 6.340 1.975 1.00 85.12 91 ASP A C 1
ATOM 737 O O . ASP A 1 91 ? 15.365 6.353 3.196 1.00 85.12 91 ASP A O 1
ATOM 741 N N . ASP A 1 92 ? 16.235 7.213 1.322 1.00 86.88 92 ASP A N 1
ATOM 742 C CA . ASP A 1 92 ? 16.939 8.345 1.941 1.00 86.88 92 ASP A CA 1
ATOM 743 C C . ASP A 1 92 ? 16.167 9.673 1.838 1.00 86.88 92 ASP A C 1
ATOM 745 O O . ASP A 1 92 ? 16.771 10.743 1.809 1.00 86.88 92 ASP A O 1
ATOM 749 N N . GLU A 1 93 ? 14.838 9.587 1.735 1.00 89.75 93 GLU A N 1
ATOM 750 C CA . GLU A 1 93 ? 13.875 10.700 1.727 1.00 89.75 93 GLU A CA 1
ATOM 751 C C . GLU A 1 93 ? 14.073 11.736 0.608 1.00 89.75 93 GLU A C 1
ATOM 753 O O . GLU A 1 93 ? 13.502 12.827 0.635 1.00 89.75 93 GLU A O 1
ATOM 758 N N . ARG A 1 94 ? 14.847 11.409 -0.432 1.00 91.44 94 ARG A N 1
ATOM 759 C CA . ARG A 1 94 ? 14.964 12.275 -1.608 1.00 91.44 94 ARG A CA 1
ATOM 760 C C . ARG A 1 94 ? 13.754 12.093 -2.505 1.00 91.44 94 ARG A C 1
ATOM 762 O O . ARG A 1 94 ? 13.315 10.980 -2.784 1.00 91.44 94 ARG A O 1
ATOM 769 N N . GLU A 1 95 ? 13.279 13.205 -3.041 1.00 95.81 95 GLU A N 1
ATOM 770 C CA . GLU A 1 95 ? 12.173 13.212 -3.986 1.00 95.81 95 GLU A CA 1
ATOM 771 C C . GLU A 1 95 ? 12.690 13.353 -5.425 1.00 95.81 95 GLU A C 1
ATOM 773 O O . GLU A 1 95 ? 13.534 14.199 -5.729 1.00 95.81 95 GLU A O 1
ATOM 778 N N . ILE A 1 96 ? 12.191 12.512 -6.331 1.00 96.56 96 ILE A N 1
ATOM 779 C CA . ILE A 1 96 ? 12.560 12.512 -7.752 1.00 96.56 96 ILE A CA 1
ATOM 780 C C . ILE A 1 96 ? 11.299 12.714 -8.589 1.00 96.56 96 ILE A C 1
ATOM 782 O O . ILE A 1 96 ? 10.391 11.888 -8.562 1.00 96.56 96 ILE A O 1
ATOM 786 N N . ALA A 1 97 ? 11.257 13.772 -9.397 1.00 96.62 97 ALA A N 1
ATOM 787 C CA . ALA A 1 97 ? 10.127 14.060 -10.274 1.00 96.62 97 ALA A CA 1
ATOM 788 C C . ALA A 1 97 ? 10.144 13.156 -11.519 1.00 96.62 97 ALA A C 1
ATOM 790 O O . ALA A 1 97 ? 11.111 13.135 -12.286 1.00 96.62 97 ALA A O 1
ATOM 791 N N . VAL A 1 98 ? 9.056 12.431 -11.760 1.00 95.62 98 VAL A N 1
ATOM 792 C CA . VAL A 1 98 ? 8.884 11.483 -12.865 1.00 95.62 98 VAL A CA 1
ATOM 793 C C . VAL A 1 98 ? 7.645 11.863 -13.688 1.00 95.62 98 VAL A C 1
ATOM 795 O O . VAL A 1 98 ? 6.517 11.650 -13.245 1.00 95.62 98 VAL A O 1
ATOM 798 N N . PRO A 1 99 ? 7.821 12.384 -14.913 1.00 92.25 99 PRO A N 1
ATOM 799 C CA . PRO A 1 99 ? 6.713 12.626 -15.838 1.00 92.25 99 PRO A CA 1
ATOM 800 C C . PRO A 1 99 ? 5.951 11.343 -16.183 1.00 92.25 99 PRO A C 1
ATOM 802 O O . PRO A 1 99 ? 6.558 10.269 -16.225 1.00 92.25 99 PRO A O 1
ATOM 805 N N . LEU A 1 100 ? 4.654 11.447 -16.488 1.00 88.06 100 LEU A N 1
ATOM 806 C CA . LEU A 1 100 ? 3.790 10.295 -16.780 1.00 88.06 100 LEU A CA 1
ATOM 807 C C . LEU A 1 100 ? 4.372 9.370 -17.865 1.00 88.06 100 LEU A C 1
ATOM 809 O O . LEU A 1 100 ? 4.398 8.149 -17.685 1.00 88.06 100 LEU A O 1
ATOM 813 N N . GLU A 1 101 ? 4.920 9.932 -18.945 1.00 88.88 101 GLU A N 1
ATOM 814 C CA . GLU A 1 101 ? 5.537 9.186 -20.050 1.00 88.88 101 GLU A CA 1
ATOM 815 C C . GLU A 1 101 ? 6.755 8.347 -19.620 1.00 88.88 101 GLU A C 1
ATOM 817 O O . GLU A 1 101 ? 7.103 7.347 -20.252 1.00 88.88 101 GLU A O 1
ATOM 822 N N . ASN A 1 102 ? 7.372 8.718 -18.499 1.00 92.88 102 ASN A N 1
ATOM 823 C CA . ASN A 1 102 ? 8.565 8.101 -17.937 1.00 92.88 102 ASN A CA 1
ATOM 824 C C . ASN A 1 102 ? 8.262 7.114 -16.798 1.00 92.88 102 ASN A C 1
ATOM 826 O O . ASN A 1 102 ? 9.191 6.536 -16.234 1.00 92.88 102 ASN A O 1
ATOM 830 N N . THR A 1 103 ? 6.991 6.878 -16.465 1.00 91.06 103 THR A N 1
ATOM 831 C CA . THR A 1 103 ? 6.580 5.982 -15.363 1.00 91.06 103 THR A CA 1
ATOM 832 C C . THR A 1 103 ? 6.634 4.501 -15.724 1.00 91.06 103 THR A C 1
ATOM 834 O O . THR A 1 103 ? 6.570 3.644 -14.845 1.00 91.06 103 THR A O 1
ATOM 837 N N . LYS A 1 104 ? 6.745 4.170 -17.019 1.00 89.94 104 LYS A N 1
ATOM 838 C CA . LYS A 1 104 ? 6.765 2.787 -17.525 1.00 89.94 104 LYS A CA 1
ATOM 839 C C . LYS A 1 104 ? 5.565 1.950 -17.040 1.00 89.94 104 LYS A C 1
ATOM 841 O O . LYS A 1 104 ? 5.694 0.750 -16.798 1.00 89.94 104 LYS A O 1
ATOM 846 N N . GLY A 1 105 ? 4.398 2.582 -16.908 1.00 88.62 105 GLY A N 1
ATOM 847 C CA . GLY A 1 105 ? 3.182 1.910 -16.445 1.00 88.62 105 GLY A CA 1
ATOM 848 C C . GLY A 1 105 ? 3.227 1.506 -14.967 1.00 88.62 105 GLY A C 1
ATOM 849 O O . GLY A 1 105 ? 2.602 0.519 -14.564 1.00 88.62 105 GLY A O 1
ATOM 850 N N . ALA A 1 106 ? 4.018 2.217 -14.164 1.00 92.19 106 ALA A N 1
ATOM 851 C CA . ALA A 1 106 ? 3.865 2.198 -12.720 1.00 92.19 106 ALA A CA 1
ATOM 852 C C . ALA A 1 106 ? 2.514 2.816 -12.330 1.00 92.19 106 ALA A C 1
ATOM 854 O O . ALA A 1 106 ? 2.032 3.734 -12.996 1.00 92.19 106 ALA A O 1
ATOM 855 N N . LEU A 1 107 ? 1.911 2.292 -11.271 1.00 90.75 107 LEU A N 1
ATOM 856 C CA . LEU A 1 107 ? 0.725 2.847 -10.629 1.00 90.75 107 LEU A CA 1
ATOM 857 C C . LEU A 1 107 ? 1.096 3.465 -9.282 1.00 90.75 107 LEU A C 1
ATOM 859 O O . LEU A 1 107 ? 2.228 3.341 -8.816 1.00 90.75 107 LEU A O 1
ATOM 863 N N . HIS A 1 108 ? 0.138 4.155 -8.668 1.00 89.56 108 HIS A N 1
ATOM 864 C CA . HIS A 1 108 ? 0.321 4.738 -7.347 1.00 89.56 108 HIS A CA 1
ATOM 865 C C . HIS A 1 108 ? 0.785 3.676 -6.333 1.00 89.56 108 HIS A C 1
ATOM 867 O O . HIS A 1 108 ? 0.284 2.549 -6.331 1.00 89.56 108 HIS A O 1
ATOM 873 N N . LYS A 1 109 ? 1.757 4.050 -5.492 1.00 90.94 109 LYS A N 1
ATOM 874 C CA . LYS A 1 109 ? 2.379 3.226 -4.444 1.00 90.94 109 LYS A CA 1
ATOM 875 C C . LYS A 1 109 ? 3.212 2.041 -4.946 1.00 90.94 109 LYS A C 1
ATOM 877 O O . LYS A 1 109 ? 3.647 1.220 -4.144 1.00 90.94 109 LYS A O 1
ATOM 882 N N . ASP A 1 110 ? 3.480 1.937 -6.248 1.00 93.19 110 ASP A N 1
ATOM 883 C CA . ASP A 1 110 ? 4.415 0.931 -6.755 1.00 93.19 110 ASP A CA 1
ATOM 884 C C . ASP A 1 110 ? 5.842 1.201 -6.237 1.00 93.19 110 ASP A C 1
ATOM 886 O O . ASP A 1 110 ? 6.324 2.337 -6.246 1.00 93.19 110 ASP A O 1
ATOM 890 N N . LYS A 1 111 ? 6.563 0.139 -5.854 1.00 94.12 111 LYS A N 1
ATOM 891 C CA . LYS A 1 111 ? 8.006 0.230 -5.595 1.00 94.12 111 LYS A CA 1
ATOM 892 C C . LYS A 1 111 ? 8.739 0.181 -6.923 1.00 94.12 111 LYS A C 1
ATOM 894 O O . LYS A 1 111 ? 8.636 -0.803 -7.669 1.00 94.12 111 LYS A O 1
ATOM 899 N N . VAL A 1 112 ? 9.491 1.229 -7.228 1.00 94.81 112 VAL A N 1
ATOM 900 C CA . VAL A 1 112 ? 10.140 1.410 -8.525 1.00 94.81 112 VAL A CA 1
ATOM 901 C C . VAL A 1 112 ? 11.646 1.570 -8.391 1.00 94.81 112 VAL A C 1
ATOM 903 O O . VAL A 1 112 ? 12.167 2.089 -7.410 1.00 94.81 112 VAL A O 1
ATOM 906 N N . LEU A 1 113 ? 12.341 1.130 -9.433 1.00 92.50 113 LEU A N 1
ATOM 907 C CA . LEU A 1 113 ? 13.718 1.494 -9.708 1.00 92.50 113 LEU A CA 1
ATOM 908 C C . LEU A 1 113 ? 13.709 2.655 -10.703 1.00 92.50 113 LEU A C 1
ATOM 910 O O . LEU A 1 113 ? 13.270 2.480 -11.847 1.00 92.50 113 LEU A O 1
ATOM 914 N N . VAL A 1 114 ? 14.192 3.817 -10.276 1.00 94.06 114 VAL A N 1
ATOM 915 C CA . VAL A 1 114 ? 14.228 5.049 -11.069 1.00 94.06 114 VAL A CA 1
ATOM 916 C C . VAL A 1 114 ? 15.662 5.401 -11.454 1.00 94.06 114 VAL A C 1
ATOM 918 O O . VAL A 1 114 ? 16.581 5.265 -10.657 1.00 94.06 114 VAL A O 1
ATOM 921 N N . GLU A 1 115 ? 15.856 5.830 -12.696 1.00 92.50 115 GLU A N 1
ATOM 922 C CA . GLU A 1 115 ? 17.088 6.427 -13.210 1.00 92.50 115 GLU A CA 1
ATOM 923 C C . GLU A 1 115 ? 16.947 7.941 -13.199 1.00 92.50 115 GLU A C 1
ATOM 925 O O . GLU A 1 115 ? 15.973 8.460 -13.746 1.00 92.50 115 GLU A O 1
ATOM 930 N N . ILE A 1 116 ? 17.908 8.658 -12.631 1.00 92.44 116 ILE A N 1
ATOM 931 C CA . ILE A 1 116 ? 17.964 10.112 -12.729 1.00 92.44 116 ILE A CA 1
ATOM 932 C C . ILE A 1 116 ? 18.549 10.462 -14.103 1.00 92.44 116 ILE A C 1
ATOM 934 O O . ILE A 1 116 ? 19.653 10.060 -14.460 1.00 92.44 116 ILE A O 1
ATOM 938 N N . VAL A 1 117 ? 17.788 11.213 -14.894 1.00 92.88 117 VAL A N 1
ATOM 939 C CA . VAL A 1 117 ? 18.116 11.566 -16.286 1.00 92.88 117 VAL A CA 1
ATOM 940 C C . VAL A 1 117 ? 18.287 13.073 -16.491 1.00 92.88 117 VAL A C 1
ATOM 942 O O . VAL A 1 117 ? 18.573 13.519 -17.598 1.00 92.88 117 VAL A O 1
ATOM 945 N N . GLY A 1 118 ? 18.103 13.876 -15.442 1.00 92.19 118 GLY A N 1
ATOM 946 C CA . GLY A 1 118 ? 18.282 15.324 -15.495 1.00 92.19 118 GLY A CA 1
ATOM 947 C C . GLY A 1 118 ? 17.719 16.021 -14.263 1.00 92.19 118 GLY A C 1
ATOM 948 O O . GLY A 1 118 ? 17.692 15.451 -13.173 1.00 92.19 118 GLY A O 1
ATOM 949 N N . LYS A 1 119 ? 17.232 17.248 -14.452 1.00 93.31 119 LYS A N 1
ATOM 950 C CA . LYS A 1 119 ? 16.547 18.043 -13.425 1.00 93.31 119 LYS A CA 1
ATOM 951 C C . LYS A 1 119 ? 15.172 18.496 -13.909 1.00 93.31 119 LYS A C 1
ATOM 953 O O . LYS A 1 119 ? 14.945 18.658 -15.109 1.00 93.31 119 LYS A O 1
ATOM 958 N N . TRP A 1 120 ? 14.256 18.679 -12.972 1.00 91.88 120 TRP A N 1
ATOM 959 C CA . TRP A 1 120 ? 12.953 19.296 -13.167 1.00 91.88 120 TRP A CA 1
ATOM 960 C C . TRP A 1 120 ? 12.758 20.303 -12.035 1.00 91.88 120 TRP A C 1
ATOM 962 O O . TRP A 1 120 ? 12.572 19.912 -10.886 1.00 91.88 120 TRP A O 1
ATOM 972 N N . ARG A 1 121 ? 12.841 21.600 -12.361 1.00 91.25 121 ARG A N 1
ATOM 973 C CA . ARG A 1 121 ? 12.971 22.670 -11.355 1.00 91.25 121 ARG A CA 1
ATOM 974 C C . ARG A 1 121 ? 14.154 22.358 -10.422 1.00 91.25 121 ARG A C 1
ATOM 976 O O . ARG A 1 121 ? 15.240 22.065 -10.923 1.00 91.25 121 ARG A O 1
ATOM 983 N N . ASP A 1 122 ? 13.926 22.361 -9.113 1.00 92.94 122 ASP A N 1
ATOM 984 C CA . ASP A 1 122 ? 14.938 22.079 -8.092 1.00 92.94 122 ASP A CA 1
ATOM 985 C C . ASP A 1 122 ? 15.090 20.581 -7.780 1.00 92.94 122 ASP A C 1
ATOM 987 O O . ASP A 1 122 ? 16.038 20.182 -7.105 1.00 92.94 122 ASP A O 1
ATOM 991 N N . LEU A 1 123 ? 14.204 19.732 -8.314 1.00 93.88 123 LEU A N 1
ATOM 992 C CA . LEU A 1 123 ? 14.223 18.289 -8.082 1.00 93.88 123 LEU A CA 1
ATOM 993 C C . LEU A 1 123 ? 14.981 17.537 -9.191 1.00 93.88 123 LEU A C 1
ATOM 995 O O . LEU A 1 123 ? 14.971 17.944 -10.361 1.00 93.88 123 LEU A O 1
ATOM 999 N N . PRO A 1 124 ? 15.609 16.390 -8.884 1.00 95.12 124 PRO A N 1
ATOM 1000 C CA . PRO A 1 124 ? 16.067 15.450 -9.899 1.00 95.12 124 PRO A CA 1
ATOM 1001 C C . PRO A 1 124 ? 14.904 14.986 -10.788 1.00 95.12 124 PRO A C 1
ATOM 1003 O O . PRO A 1 124 ? 13.824 14.658 -10.298 1.00 95.12 124 PRO A O 1
ATOM 1006 N N . ARG A 1 125 ? 15.127 14.919 -12.106 1.00 95.81 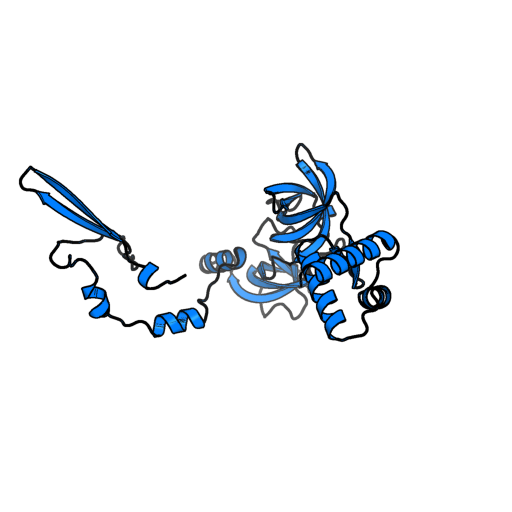125 ARG A N 1
ATOM 1007 C CA . ARG A 1 125 ? 14.173 14.339 -13.062 1.00 95.81 125 ARG A CA 1
ATOM 1008 C C . ARG A 1 125 ? 14.510 12.877 -13.293 1.00 95.81 125 ARG A C 1
ATOM 1010 O O . ARG A 1 125 ? 15.625 12.562 -13.707 1.00 95.81 125 ARG A O 1
ATOM 1017 N N . GLY A 1 126 ? 13.530 12.008 -13.086 1.00 95.38 126 GLY A N 1
ATOM 1018 C CA . GLY A 1 126 ? 13.673 10.566 -13.184 1.00 95.38 126 GLY A CA 1
ATOM 1019 C C . GLY A 1 126 ? 12.949 9.921 -14.366 1.00 95.38 126 GLY A C 1
ATOM 1020 O O . GLY A 1 126 ? 12.052 10.494 -14.996 1.00 95.38 126 GLY A O 1
ATOM 1021 N N . ARG A 1 127 ? 13.330 8.672 -14.637 1.00 94.44 127 ARG A N 1
ATOM 1022 C CA . ARG A 1 127 ? 12.614 7.718 -15.485 1.00 94.44 127 ARG A CA 1
ATOM 1023 C C . ARG A 1 127 ? 12.600 6.341 -14.835 1.00 94.44 127 ARG A C 1
ATOM 1025 O O . ARG A 1 127 ? 13.645 5.817 -14.463 1.00 94.44 127 ARG A O 1
ATOM 1032 N N . VAL A 1 128 ? 11.428 5.720 -14.738 1.00 93.94 128 VAL A N 1
ATOM 1033 C CA . VAL A 1 128 ? 11.281 4.374 -14.177 1.00 93.94 128 VAL A CA 1
ATOM 1034 C C . VAL A 1 128 ? 11.928 3.353 -15.110 1.00 93.94 128 VAL A C 1
ATOM 1036 O O . VAL A 1 128 ? 11.475 3.106 -16.231 1.00 93.94 128 VAL A O 1
ATOM 1039 N N . ILE A 1 129 ? 12.982 2.701 -14.624 1.00 90.38 129 ILE A N 1
ATOM 1040 C CA . ILE A 1 129 ? 13.607 1.562 -15.297 1.00 90.38 129 ILE A CA 1
ATOM 1041 C C . ILE A 1 129 ? 12.716 0.336 -15.138 1.00 90.38 129 ILE A C 1
ATOM 1043 O O . ILE A 1 129 ? 12.537 -0.436 -16.089 1.00 90.38 129 ILE A O 1
ATOM 1047 N N . LYS A 1 130 ? 12.181 0.111 -13.936 1.00 88.19 130 LYS A N 1
ATOM 1048 C CA . LYS A 1 130 ? 11.420 -1.095 -13.624 1.00 88.19 130 LYS A CA 1
ATOM 1049 C C . LYS A 1 130 ? 10.511 -0.894 -12.414 1.00 88.19 130 LYS A C 1
ATOM 1051 O O . LYS A 1 130 ? 10.937 -0.337 -11.414 1.00 88.19 130 LYS A O 1
ATOM 1056 N N . VAL A 1 131 ? 9.308 -1.455 -12.489 1.00 91.88 131 VAL A N 1
ATOM 1057 C CA . VAL A 1 131 ? 8.460 -1.687 -11.317 1.00 91.88 131 VAL A CA 1
ATOM 1058 C C . VAL A 1 131 ? 8.890 -2.993 -10.653 1.00 91.88 131 VAL A C 1
ATOM 1060 O O . VAL A 1 131 ? 8.910 -4.045 -11.302 1.00 91.88 131 VAL A O 1
ATOM 1063 N N . LEU A 1 132 ? 9.315 -2.909 -9.397 1.00 89.06 132 LEU A N 1
ATOM 1064 C CA . LEU A 1 132 ? 9.829 -4.035 -8.621 1.00 89.06 132 LEU A CA 1
ATOM 1065 C C . LEU A 1 132 ? 8.712 -4.747 -7.869 1.00 89.06 132 LEU A C 1
ATOM 1067 O O . LEU A 1 132 ? 8.664 -5.974 -7.889 1.00 89.06 132 LEU A O 1
ATOM 1071 N N . GLN A 1 133 ? 7.799 -3.975 -7.283 1.00 90.44 133 GLN A N 1
ATOM 1072 C CA . GLN A 1 133 ? 6.639 -4.467 -6.552 1.00 90.44 133 GLN A CA 1
ATOM 1073 C C . GLN A 1 133 ? 5.430 -3.600 -6.897 1.00 90.44 133 GLN A C 1
ATOM 1075 O O . GLN A 1 133 ? 5.554 -2.378 -7.005 1.00 90.44 133 GLN A O 1
ATOM 1080 N N . ARG A 1 134 ? 4.277 -4.241 -7.105 1.00 91.12 134 ARG A N 1
ATOM 1081 C CA . ARG A 1 134 ? 3.009 -3.537 -7.302 1.00 91.12 134 ARG A CA 1
ATOM 1082 C C . ARG A 1 134 ? 2.439 -3.162 -5.938 1.00 91.12 134 ARG A C 1
ATOM 1084 O O . ARG A 1 134 ? 2.428 -4.006 -5.052 1.00 91.12 134 ARG A O 1
ATOM 1091 N N . GLY A 1 135 ? 2.042 -1.904 -5.776 1.00 83.31 135 GLY A N 1
ATOM 1092 C CA . GLY A 1 135 ? 1.419 -1.404 -4.547 1.00 83.31 135 GLY A CA 1
ATOM 1093 C C . GLY A 1 135 ? -0.104 -1.394 -4.626 1.00 83.31 135 GLY A C 1
ATOM 1094 O O . GLY A 1 135 ? -0.776 -1.572 -3.619 1.00 83.31 135 GLY A O 1
ATOM 1095 N N . THR A 1 136 ? -0.650 -1.233 -5.834 1.00 83.50 136 THR A N 1
ATOM 1096 C CA . THR A 1 136 ? -2.097 -1.220 -6.078 1.00 83.50 136 THR A CA 1
ATOM 1097 C C . THR A 1 136 ? -2.519 -2.484 -6.824 1.00 83.50 136 THR A C 1
ATOM 1099 O O . THR A 1 136 ? -2.030 -2.759 -7.927 1.00 83.50 136 THR A O 1
ATOM 1102 N N . HIS A 1 137 ? -3.439 -3.241 -6.224 1.00 88.12 137 HIS A N 1
ATOM 1103 C CA . HIS A 1 137 ? -3.999 -4.484 -6.775 1.00 88.12 137 HIS A CA 1
ATOM 1104 C C . HIS A 1 137 ? -5.516 -4.433 -6.949 1.00 88.12 137 HIS A C 1
ATOM 1106 O O . HIS A 1 137 ? -6.048 -5.065 -7.865 1.00 88.12 137 HIS A O 1
ATOM 1112 N N . LEU A 1 138 ? -6.188 -3.672 -6.089 1.00 90.81 138 LEU A N 1
ATOM 1113 C CA . LEU A 1 138 ? -7.606 -3.369 -6.170 1.00 90.81 138 LEU A CA 1
ATOM 1114 C C . LEU A 1 138 ? -7.775 -1.898 -6.533 1.00 90.81 138 LEU A C 1
ATOM 1116 O O . LEU A 1 138 ? -6.956 -1.055 -6.167 1.00 90.81 138 LEU A O 1
ATOM 1120 N N . VAL A 1 139 ? -8.833 -1.602 -7.270 1.00 91.69 139 VAL A N 1
ATOM 1121 C CA . VAL A 1 139 ? -9.236 -0.247 -7.616 1.00 91.69 139 VAL A CA 1
ATOM 1122 C C . VAL A 1 139 ? -10.730 -0.110 -7.370 1.00 91.69 139 VAL A C 1
ATOM 1124 O O . VAL A 1 139 ? -11.515 -0.967 -7.776 1.00 91.69 139 VAL A O 1
ATOM 1127 N N . VAL A 1 140 ? -11.106 0.971 -6.693 1.00 93.25 140 VAL A N 1
ATOM 1128 C CA . VAL A 1 140 ? -12.503 1.358 -6.493 1.00 93.25 140 VAL A CA 1
ATOM 1129 C C . VAL A 1 140 ? -12.849 2.448 -7.493 1.00 93.25 140 VAL A C 1
ATOM 1131 O O . VAL A 1 140 ? -12.041 3.348 -7.753 1.00 93.25 140 VAL A O 1
ATOM 1134 N N . GLY A 1 141 ? -14.033 2.346 -8.080 1.00 94.06 141 GLY A N 1
ATOM 1135 C CA . GLY A 1 141 ? -14.506 3.333 -9.032 1.00 94.06 141 GLY A CA 1
ATOM 1136 C C . GLY A 1 141 ? -15.944 3.109 -9.462 1.00 94.06 141 GLY A C 1
ATOM 1137 O O . GLY A 1 141 ? -16.632 2.201 -8.988 1.00 94.06 141 GLY A O 1
ATOM 1138 N N . VAL A 1 142 ? -16.382 3.935 -10.404 1.00 95.62 142 VAL A N 1
ATOM 1139 C CA . VAL A 1 142 ? -17.708 3.835 -11.015 1.00 95.62 142 VAL A CA 1
ATOM 1140 C C . VAL A 1 142 ? -17.613 3.043 -12.310 1.00 95.62 142 VAL A C 1
ATOM 1142 O O . VAL A 1 142 ? -16.835 3.378 -13.207 1.00 95.62 142 VAL A O 1
ATOM 1145 N N . PHE A 1 143 ? -18.401 1.975 -12.396 1.00 96.75 143 PHE A N 1
ATOM 1146 C CA . PHE A 1 143 ? -18.518 1.173 -13.603 1.00 96.75 143 PHE A CA 1
ATOM 1147 C C . PHE A 1 143 ? -19.429 1.865 -14.620 1.00 96.75 143 PHE A C 1
ATOM 1149 O O . PHE A 1 143 ? -20.528 2.308 -14.290 1.00 96.75 143 PHE A O 1
ATOM 1156 N N . ASP A 1 144 ? -18.994 1.906 -15.873 1.00 95.06 144 ASP A N 1
ATOM 1157 C CA . ASP A 1 144 ? -19.767 2.389 -17.011 1.00 95.06 144 ASP A CA 1
ATOM 1158 C C . ASP A 1 144 ? -19.651 1.405 -18.185 1.00 95.06 144 ASP A C 1
ATOM 1160 O O . ASP A 1 144 ? -18.659 0.685 -18.335 1.00 95.06 144 ASP A O 1
ATOM 1164 N N . LEU A 1 145 ? -20.671 1.369 -19.039 1.00 91.69 145 LEU A N 1
ATOM 1165 C CA . LEU A 1 145 ? -20.716 0.506 -20.215 1.00 91.69 145 LEU A CA 1
ATOM 1166 C C . LEU A 1 145 ? -20.889 1.359 -21.469 1.00 91.69 145 LEU A C 1
ATOM 1168 O O . LEU A 1 145 ? -21.943 1.943 -21.713 1.00 91.69 145 LEU A O 1
ATOM 1172 N N . LYS A 1 146 ? -19.864 1.370 -22.324 1.00 86.00 146 LYS A N 1
ATOM 1173 C CA . LYS A 1 146 ? -19.909 2.041 -23.627 1.00 86.00 146 LYS A CA 1
ATOM 1174 C C . LYS A 1 146 ? -19.957 0.997 -24.733 1.00 86.00 146 LYS A C 1
ATOM 1176 O O . LYS A 1 146 ? -18.958 0.351 -25.053 1.00 86.00 146 LYS A O 1
ATOM 1181 N N . ARG A 1 147 ? -21.126 0.865 -25.368 1.00 81.44 147 ARG A N 1
ATOM 1182 C CA . ARG A 1 147 ? -21.411 -0.168 -26.384 1.00 81.44 147 ARG A CA 1
ATOM 1183 C C . ARG A 1 147 ? -21.203 -1.574 -25.795 1.00 81.44 147 ARG A C 1
ATOM 1185 O O . ARG A 1 147 ? -21.935 -1.951 -24.894 1.00 81.44 147 ARG A O 1
ATOM 1192 N N . ASN A 1 148 ? -20.195 -2.313 -26.267 1.00 78.25 148 ASN A N 1
ATOM 1193 C CA . ASN A 1 148 ? -19.851 -3.664 -25.799 1.00 78.25 148 ASN A CA 1
ATOM 1194 C C . ASN A 1 148 ? -18.641 -3.699 -24.849 1.00 78.25 148 ASN A C 1
ATOM 1196 O O . ASN A 1 148 ? -18.114 -4.774 -24.566 1.00 78.25 148 ASN A O 1
ATOM 1200 N N . PHE A 1 149 ? -18.165 -2.541 -24.391 1.00 81.56 149 PHE A N 1
ATOM 1201 C CA . PHE A 1 149 ? -16.956 -2.438 -23.582 1.00 81.56 149 PHE A CA 1
ATOM 1202 C C . PHE A 1 149 ? -17.264 -1.793 -22.236 1.00 81.56 149 PHE A C 1
ATOM 1204 O O . PHE A 1 149 ? -17.834 -0.701 -22.180 1.00 81.56 149 PHE A O 1
ATOM 1211 N N . GLY A 1 150 ? -16.890 -2.483 -21.160 1.00 93.19 150 GLY A N 1
ATOM 1212 C CA . GLY A 1 150 ? -16.972 -1.955 -19.807 1.00 93.19 150 GLY A CA 1
ATOM 1213 C C . GLY A 1 150 ? -15.741 -1.121 -19.477 1.00 93.19 150 GLY A C 1
ATOM 1214 O O . GLY A 1 150 ? -14.625 -1.459 -19.879 1.00 93.19 150 GLY A O 1
ATOM 1215 N N . PHE A 1 151 ? -15.944 -0.047 -18.730 1.00 95.25 151 PHE A N 1
ATOM 1216 C CA . PHE A 1 151 ? -14.878 0.776 -18.181 1.00 95.25 151 PHE A CA 1
ATOM 1217 C C . PHE A 1 151 ? -15.143 1.030 -16.706 1.00 95.25 151 PHE A C 1
ATOM 1219 O O . PHE A 1 151 ? -16.287 1.128 -16.272 1.00 95.25 151 PHE A O 1
ATOM 1226 N N . LEU A 1 152 ? -14.069 1.130 -15.941 1.00 95.69 152 LEU A N 1
ATOM 1227 C CA . LEU A 1 152 ? -14.098 1.561 -14.559 1.00 95.69 152 LEU A CA 1
ATOM 1228 C C . LEU A 1 152 ? -13.296 2.851 -14.454 1.00 95.69 152 LEU A C 1
ATOM 1230 O O . LEU A 1 152 ? -12.089 2.844 -14.715 1.00 95.69 152 LEU A O 1
ATOM 1234 N N . THR A 1 153 ? -13.969 3.926 -14.059 1.00 94.62 153 THR A N 1
ATOM 1235 C CA . THR A 1 153 ? -13.326 5.203 -13.747 1.00 94.62 153 THR A CA 1
ATOM 1236 C C . THR A 1 153 ? -12.989 5.224 -12.257 1.00 94.62 153 THR A C 1
ATOM 1238 O O . THR A 1 153 ? -13.914 5.165 -11.443 1.00 94.62 153 THR A O 1
ATOM 1241 N N . PRO A 1 154 ? -11.697 5.260 -11.877 1.00 92.12 154 PRO A N 1
ATOM 1242 C CA . PRO A 1 154 ? -11.283 5.221 -10.478 1.00 92.12 154 PRO A CA 1
ATOM 1243 C C . PRO A 1 154 ? -11.720 6.458 -9.696 1.00 92.12 154 PRO A C 1
ATOM 1245 O O . PRO A 1 154 ? -11.728 7.566 -10.229 1.00 92.12 154 PRO A O 1
ATOM 1248 N N . ASP A 1 155 ? -11.967 6.290 -8.399 1.00 89.25 155 ASP A N 1
ATOM 1249 C CA . ASP A 1 155 ? -12.239 7.428 -7.510 1.00 89.25 155 ASP A CA 1
ATOM 1250 C C . ASP A 1 155 ? -10.981 8.192 -7.111 1.00 89.25 155 ASP A C 1
ATOM 1252 O O . ASP A 1 155 ? -11.040 9.358 -6.719 1.00 89.25 155 ASP A O 1
ATOM 1256 N N . ASP A 1 156 ? -9.833 7.510 -7.114 1.00 86.31 156 ASP A N 1
ATOM 1257 C CA . ASP A 1 156 ? -8.571 8.132 -6.759 1.00 86.31 156 ASP A CA 1
ATOM 1258 C C . ASP A 1 156 ? -8.037 8.938 -7.951 1.00 86.31 156 ASP A C 1
ATOM 1260 O O . ASP A 1 156 ? -7.581 8.344 -8.932 1.00 86.31 156 ASP A O 1
ATOM 1264 N N . PRO A 1 157 ? -8.009 10.282 -7.869 1.00 82.50 157 PRO A N 1
ATOM 1265 C CA . PRO A 1 157 ? -7.530 11.120 -8.963 1.00 82.50 157 PRO A CA 1
ATOM 1266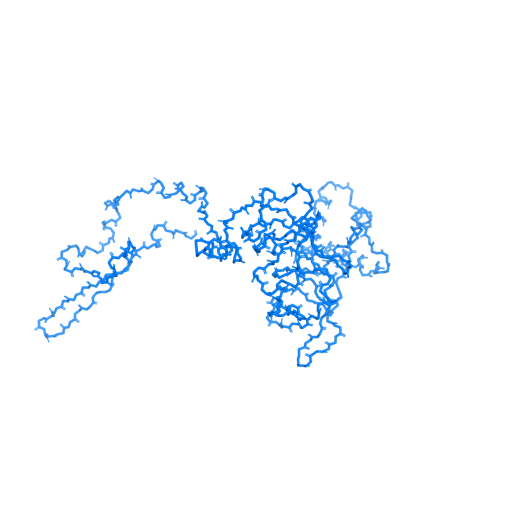 C C . PRO A 1 157 ? -6.016 10.973 -9.206 1.00 82.50 157 PRO A C 1
ATOM 1268 O O . PRO A 1 157 ? -5.492 11.465 -10.206 1.00 82.50 157 PRO A O 1
ATOM 1271 N N . LYS A 1 158 ? -5.285 10.294 -8.309 1.00 85.19 158 LYS A N 1
ATOM 1272 C CA . LYS A 1 158 ? -3.891 9.893 -8.539 1.00 85.19 158 LYS A CA 1
ATOM 1273 C C . LYS A 1 158 ? -3.768 8.776 -9.583 1.00 85.19 158 LYS A C 1
ATOM 1275 O O . LYS A 1 158 ? -2.678 8.557 -10.111 1.00 85.19 158 LYS A O 1
ATOM 1280 N N . ILE A 1 159 ? -4.849 8.067 -9.906 1.00 85.56 159 ILE A N 1
ATOM 1281 C CA . ILE A 1 159 ? -4.848 7.025 -10.931 1.00 85.56 159 ILE A CA 1
ATOM 1282 C C . ILE A 1 159 ? -5.243 7.649 -12.271 1.00 85.56 159 ILE A C 1
ATOM 1284 O O . ILE A 1 159 ? -6.400 7.947 -12.532 1.00 85.56 159 ILE A O 1
ATOM 1288 N N . ALA A 1 160 ? -4.254 7.827 -13.144 1.00 81.19 160 ALA A N 1
ATOM 1289 C CA . ALA A 1 160 ? -4.409 8.524 -14.424 1.00 81.19 160 ALA A CA 1
ATOM 1290 C C . ALA A 1 160 ? -5.125 7.713 -15.526 1.00 81.19 160 ALA A C 1
ATOM 1292 O O . ALA A 1 160 ? -5.182 8.161 -16.671 1.00 81.19 160 ALA A O 1
ATOM 1293 N N . TYR A 1 161 ? -5.594 6.502 -15.221 1.00 86.88 161 TYR A N 1
ATOM 1294 C CA . TYR A 1 161 ? -6.098 5.555 -16.211 1.00 86.88 161 TYR A CA 1
ATOM 1295 C C . TYR A 1 161 ? -7.491 5.060 -15.840 1.00 86.88 161 TYR A C 1
ATOM 1297 O O . TYR A 1 161 ? -7.697 4.586 -14.724 1.00 86.88 161 TYR A O 1
ATOM 1305 N N . ASP A 1 162 ? -8.391 5.044 -16.819 1.00 91.56 162 ASP A N 1
ATOM 1306 C CA . ASP A 1 162 ? -9.577 4.194 -16.760 1.00 91.56 162 ASP A CA 1
ATOM 1307 C C . ASP A 1 162 ? -9.173 2.731 -16.981 1.00 91.56 162 ASP A C 1
ATOM 1309 O O . ASP A 1 162 ? -8.298 2.419 -17.803 1.00 91.56 162 ASP A O 1
ATOM 1313 N N . PHE A 1 163 ? -9.839 1.819 -16.279 1.00 94.75 163 PHE A N 1
ATOM 1314 C CA . PHE A 1 163 ? -9.599 0.387 -16.413 1.00 94.75 163 PHE A CA 1
ATOM 1315 C C . PHE A 1 163 ? -10.605 -0.214 -17.376 1.00 94.75 163 PHE A C 1
ATOM 1317 O O . PHE A 1 163 ? -11.814 -0.088 -17.205 1.00 94.75 163 PHE A O 1
ATOM 1324 N N . PHE A 1 164 ? -10.100 -0.909 -18.386 1.00 95.62 164 PHE A N 1
ATOM 1325 C CA . PHE A 1 164 ? -10.941 -1.688 -19.275 1.00 95.62 164 PHE A CA 1
ATOM 1326 C C . PHE A 1 164 ? -11.446 -2.940 -18.554 1.00 95.62 164 PHE A C 1
ATOM 1328 O O . PHE A 1 164 ? -10.643 -3.713 -18.026 1.00 95.62 164 PHE A O 1
ATOM 1335 N N . ILE A 1 165 ? -12.757 -3.163 -18.593 1.00 95.56 165 ILE A N 1
ATOM 1336 C CA . ILE A 1 165 ? -13.415 -4.353 -18.056 1.00 95.56 165 ILE A CA 1
ATOM 1337 C C . ILE A 1 165 ? -13.831 -5.243 -19.238 1.00 95.56 165 ILE A C 1
ATOM 1339 O O . ILE A 1 165 ? -14.746 -4.882 -19.989 1.00 95.56 165 ILE A O 1
ATOM 1343 N N . PRO A 1 166 ? -13.152 -6.387 -19.459 1.00 92.81 166 PRO A N 1
ATOM 1344 C CA . PRO A 1 166 ? -13.492 -7.302 -20.542 1.00 92.81 166 PRO A CA 1
ATOM 1345 C C . PRO A 1 166 ? -14.929 -7.841 -20.440 1.00 92.81 166 PRO A C 1
ATOM 1347 O O . PRO A 1 166 ? -15.455 -7.991 -19.333 1.00 92.81 166 PRO A O 1
ATOM 1350 N N . PRO A 1 167 ? -15.555 -8.220 -21.570 1.00 88.75 167 PRO A N 1
ATOM 1351 C CA . PRO A 1 167 ? -16.806 -8.971 -21.543 1.00 88.75 167 PRO A CA 1
ATOM 1352 C C . PRO A 1 167 ? -16.678 -10.222 -20.660 1.00 88.75 167 PRO A C 1
ATOM 1354 O O . PRO A 1 167 ? -15.706 -10.966 -20.778 1.00 88.75 167 PRO A O 1
ATOM 1357 N N . GLY A 1 168 ? -17.643 -10.436 -19.764 1.00 89.44 168 GLY A N 1
ATOM 1358 C CA . GLY A 1 168 ? -17.633 -11.539 -18.793 1.00 89.44 168 GLY A CA 1
ATOM 1359 C C . GLY A 1 168 ? -16.914 -11.239 -17.472 1.00 89.44 168 GLY A C 1
ATOM 1360 O O . GLY A 1 168 ? -17.098 -11.981 -16.517 1.00 89.44 168 GLY A O 1
ATOM 1361 N N . ALA A 1 169 ? -16.171 -10.134 -17.373 1.00 93.44 169 ALA A N 1
ATOM 1362 C CA . ALA A 1 169 ? -15.475 -9.719 -16.152 1.00 93.44 169 ALA A CA 1
ATOM 1363 C C . ALA A 1 169 ? -16.231 -8.628 -15.365 1.00 93.44 169 ALA A C 1
ATOM 1365 O O . ALA A 1 169 ? -15.640 -7.924 -14.550 1.00 93.44 169 ALA A O 1
ATOM 1366 N N . THR A 1 170 ? -17.528 -8.444 -15.637 1.00 93.00 170 THR A N 1
ATOM 1367 C CA . THR A 1 170 ? -18.347 -7.394 -15.008 1.00 93.00 170 THR A CA 1
ATOM 1368 C C . THR A 1 170 ? -18.976 -7.820 -13.686 1.00 93.00 170 THR A C 1
ATOM 1370 O O . THR A 1 170 ? -19.513 -6.976 -12.979 1.00 93.00 170 THR A O 1
ATOM 1373 N N . ASN A 1 171 ? -18.969 -9.118 -13.366 1.00 93.62 171 ASN A N 1
ATOM 1374 C CA . ASN A 1 171 ? -19.632 -9.681 -12.185 1.00 93.62 171 ASN A CA 1
ATOM 1375 C C . ASN A 1 171 ? -21.108 -9.244 -12.025 1.00 93.62 171 ASN A C 1
ATOM 1377 O O . ASN A 1 171 ? -21.612 -9.095 -10.920 1.00 93.62 171 ASN A O 1
ATOM 1381 N N . GLY A 1 172 ? -21.804 -8.977 -13.138 1.00 92.88 172 GLY A N 1
ATOM 1382 C CA . GLY A 1 172 ? -23.196 -8.510 -13.121 1.00 92.88 172 GLY A CA 1
ATOM 1383 C C . GLY A 1 172 ? -23.391 -7.021 -12.804 1.00 92.88 172 GLY A C 1
ATOM 1384 O O . GLY A 1 172 ? -24.537 -6.580 -12.699 1.00 92.88 172 GLY A O 1
ATOM 1385 N N . ALA A 1 173 ? -22.312 -6.240 -12.691 1.00 94.56 173 ALA A N 1
ATOM 1386 C CA . ALA A 1 173 ? -22.386 -4.805 -12.440 1.00 94.56 173 ALA A CA 1
ATOM 1387 C C . ALA A 1 173 ? -23.157 -4.066 -13.542 1.00 94.56 173 ALA A C 1
ATOM 1389 O O . ALA A 1 173 ? -23.043 -4.365 -14.736 1.00 94.56 173 ALA A O 1
ATOM 1390 N N . ARG A 1 174 ? -23.934 -3.067 -13.126 1.00 94.31 174 ARG A N 1
ATOM 1391 C CA . ARG A 1 174 ? -24.705 -2.166 -13.985 1.00 94.31 174 ARG A CA 1
ATOM 1392 C C . ARG A 1 174 ? -24.028 -0.793 -14.056 1.00 94.31 174 ARG A C 1
ATOM 1394 O O . ARG A 1 174 ? -23.422 -0.378 -13.068 1.00 94.31 174 ARG A O 1
ATOM 1401 N N . PRO A 1 175 ? -24.139 -0.069 -15.183 1.00 95.00 175 PRO A N 1
ATOM 1402 C CA . PRO A 1 175 ? -23.594 1.282 -15.298 1.00 95.00 175 PRO A CA 1
ATOM 1403 C C . PRO A 1 175 ? -24.065 2.203 -14.165 1.00 95.00 175 PRO A C 1
ATOM 1405 O O . PRO A 1 175 ? -25.229 2.150 -13.763 1.00 95.00 175 PRO A O 1
ATOM 1408 N N . GLY A 1 176 ? -23.160 3.035 -13.652 1.00 93.88 176 GLY A N 1
ATOM 1409 C CA . GLY A 1 176 ? -23.397 3.935 -12.519 1.00 93.88 176 GLY A CA 1
ATOM 1410 C C . GLY A 1 176 ? -23.237 3.283 -11.141 1.00 93.88 176 GLY A C 1
ATOM 1411 O O . GLY A 1 176 ? -23.389 3.963 -10.126 1.00 93.88 176 GLY A O 1
ATOM 1412 N N . GLN A 1 177 ? -22.926 1.985 -11.074 1.00 95.50 177 GLN A N 1
ATOM 1413 C CA . GLN A 1 177 ? -22.615 1.330 -9.807 1.00 95.50 177 GLN A CA 1
ATOM 1414 C C . GLN A 1 177 ? -21.162 1.545 -9.396 1.00 95.50 177 GLN A C 1
ATOM 1416 O O . GLN A 1 177 ? -20.244 1.532 -10.220 1.00 95.50 177 GLN A O 1
ATOM 1421 N N . LYS A 1 178 ? -20.976 1.700 -8.090 1.00 95.50 178 LYS A N 1
ATOM 1422 C CA . LYS A 1 178 ? -19.683 1.666 -7.427 1.00 95.50 178 LYS A CA 1
ATOM 1423 C C . LYS A 1 178 ? -19.238 0.217 -7.282 1.00 95.50 178 LYS A C 1
ATOM 1425 O O . LYS A 1 178 ? -20.004 -0.621 -6.798 1.00 95.50 178 LYS A O 1
ATOM 1430 N N . VAL A 1 179 ? -18.015 -0.079 -7.698 1.00 95.31 179 VAL A N 1
ATOM 1431 C CA . VAL A 1 179 ? -17.483 -1.443 -7.694 1.00 95.31 179 VAL A CA 1
ATOM 1432 C C . VAL A 1 179 ? -16.033 -1.473 -7.237 1.00 95.31 179 VAL A C 1
ATOM 1434 O O . VAL A 1 179 ? -15.294 -0.500 -7.401 1.00 95.31 179 VAL A O 1
ATOM 1437 N N . ILE A 1 180 ? -15.625 -2.628 -6.721 1.00 94.44 180 ILE A N 1
ATOM 1438 C CA . ILE A 1 180 ? -14.225 -2.979 -6.510 1.00 94.44 180 ILE A CA 1
ATOM 1439 C C . ILE A 1 180 ? -13.806 -3.866 -7.677 1.00 94.44 180 ILE A C 1
ATOM 1441 O O . ILE A 1 180 ? -14.472 -4.855 -7.997 1.00 94.44 180 ILE A O 1
ATOM 1445 N N . ALA A 1 181 ? -12.684 -3.534 -8.307 1.00 95.19 181 ALA A N 1
ATOM 1446 C CA . ALA A 1 181 ? -12.108 -4.344 -9.365 1.00 95.19 181 ALA A CA 1
ATOM 1447 C C . ALA 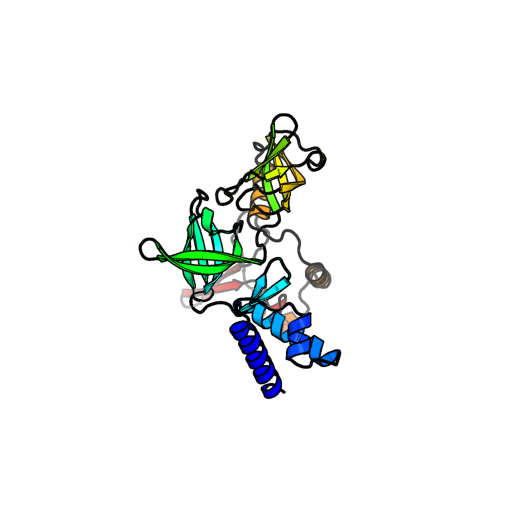A 1 181 ? -10.653 -4.707 -9.078 1.00 95.19 181 ALA A C 1
ATOM 1449 O O . ALA A 1 181 ? -9.864 -3.896 -8.594 1.00 95.19 181 ALA A O 1
ATOM 1450 N N . ARG A 1 182 ? -10.281 -5.938 -9.420 1.00 95.19 182 ARG A N 1
ATOM 1451 C CA . ARG A 1 182 ? -8.911 -6.436 -9.341 1.00 95.19 182 ARG A CA 1
ATOM 1452 C C . ARG A 1 182 ? -8.188 -6.171 -10.647 1.00 95.19 182 ARG A C 1
ATOM 1454 O O . ARG A 1 182 ? -8.664 -6.539 -11.719 1.00 95.19 182 ARG A O 1
ATOM 1461 N N . ILE A 1 183 ? -7.005 -5.574 -10.562 1.00 94.75 183 ILE A N 1
ATOM 1462 C CA . ILE A 1 183 ? -6.164 -5.305 -11.728 1.00 94.75 183 ILE A CA 1
ATOM 1463 C C . ILE A 1 183 ? -5.625 -6.632 -12.271 1.00 94.75 183 ILE A C 1
ATOM 1465 O O . ILE A 1 183 ? -4.847 -7.322 -11.614 1.00 94.75 183 ILE A O 1
ATOM 1469 N N . THR A 1 184 ? -6.010 -6.977 -13.497 1.00 94.00 184 THR A N 1
ATOM 1470 C CA . THR A 1 184 ? -5.545 -8.183 -14.200 1.00 94.00 184 THR A CA 1
ATOM 1471 C C . THR A 1 184 ? -4.406 -7.864 -15.162 1.00 94.00 184 THR A C 1
ATOM 1473 O O . THR A 1 184 ? -3.543 -8.706 -15.424 1.00 94.00 184 THR A O 1
ATOM 1476 N N . ARG A 1 185 ? -4.358 -6.627 -15.678 1.00 93.00 185 ARG A N 1
ATOM 1477 C CA . ARG A 1 185 ? -3.241 -6.114 -16.480 1.00 93.00 185 ARG A CA 1
ATOM 1478 C C . ARG A 1 185 ? -2.933 -4.668 -16.122 1.00 93.00 185 ARG A C 1
ATOM 1480 O O . ARG A 1 185 ? -3.785 -3.798 -16.235 1.00 93.00 185 ARG A O 1
ATOM 1487 N N . TRP A 1 186 ? -1.683 -4.411 -15.763 1.00 91.69 186 TRP A N 1
ATOM 1488 C CA . TRP A 1 186 ? -1.169 -3.068 -15.497 1.00 91.69 186 TRP A CA 1
ATOM 1489 C C . TRP A 1 186 ? -0.987 -2.268 -16.791 1.00 91.69 186 TRP A C 1
ATOM 1491 O O . TRP A 1 186 ? -0.825 -2.873 -17.860 1.00 91.69 186 TRP A O 1
ATOM 1501 N N . PRO A 1 187 ? -0.987 -0.924 -16.712 1.00 89.38 187 PRO A N 1
ATOM 1502 C CA . PRO A 1 187 ? -0.821 -0.097 -17.895 1.00 89.38 187 PRO A CA 1
ATOM 1503 C C . PRO A 1 187 ? 0.536 -0.349 -18.549 1.00 89.38 187 PRO A C 1
ATOM 1505 O O . PRO A 1 187 ? 1.532 -0.698 -17.908 1.00 89.38 187 PRO A O 1
ATOM 1508 N N . THR A 1 188 ? 0.582 -0.136 -19.856 1.00 84.88 188 THR A N 1
ATOM 1509 C CA . THR A 1 188 ? 1.830 -0.072 -20.618 1.00 84.88 188 THR A CA 1
ATOM 1510 C C . THR A 1 188 ? 1.844 1.223 -21.423 1.00 84.88 188 THR A C 1
ATOM 1512 O O . THR A 1 188 ? 0.823 1.893 -21.525 1.00 84.88 188 THR A O 1
ATOM 1515 N N . ALA A 1 189 ? 2.974 1.563 -22.047 1.00 76.06 189 ALA A N 1
ATOM 1516 C CA . ALA A 1 189 ? 3.098 2.798 -22.830 1.00 76.06 189 ALA A CA 1
ATOM 1517 C C . ALA A 1 189 ? 2.053 2.945 -23.958 1.00 76.06 189 ALA A C 1
ATOM 1519 O O . ALA A 1 189 ? 1.842 4.045 -24.451 1.00 76.06 189 ALA A O 1
ATOM 1520 N N . THR A 1 190 ? 1.421 1.848 -24.387 1.00 78.50 190 THR A N 1
ATOM 1521 C CA . THR A 1 190 ? 0.466 1.835 -25.505 1.00 78.50 190 THR A CA 1
ATOM 1522 C C . THR A 1 190 ? -0.916 1.308 -25.134 1.00 78.50 190 THR A C 1
ATOM 1524 O O . THR A 1 190 ? -1.794 1.267 -25.994 1.00 78.50 190 THR A O 1
ATOM 1527 N N . LYS A 1 191 ? -1.124 0.852 -23.891 1.00 84.62 191 LYS A N 1
ATOM 1528 C CA . LYS A 1 191 ? -2.382 0.217 -23.478 1.00 84.62 191 LYS A CA 1
ATOM 1529 C C . LYS A 1 191 ? -2.779 0.626 -22.071 1.00 84.62 191 LYS A C 1
ATOM 1531 O O . LYS A 1 191 ? -1.976 0.495 -21.146 1.00 84.62 191 LYS A O 1
ATOM 1536 N N . ASN A 1 192 ? -4.047 1.003 -21.938 1.00 88.38 192 ASN A N 1
ATOM 1537 C CA . ASN A 1 192 ? -4.721 1.173 -20.657 1.00 88.38 192 ASN A CA 1
ATOM 1538 C C . ASN A 1 192 ? -4.762 -0.154 -19.878 1.00 88.38 192 ASN A C 1
ATOM 1540 O O . ASN A 1 192 ? -4.684 -1.234 -20.485 1.00 88.38 192 ASN A O 1
ATOM 1544 N N . PRO A 1 193 ? -4.857 -0.088 -18.542 1.00 93.56 193 PRO A N 1
ATOM 1545 C CA . PRO A 1 193 ? -4.941 -1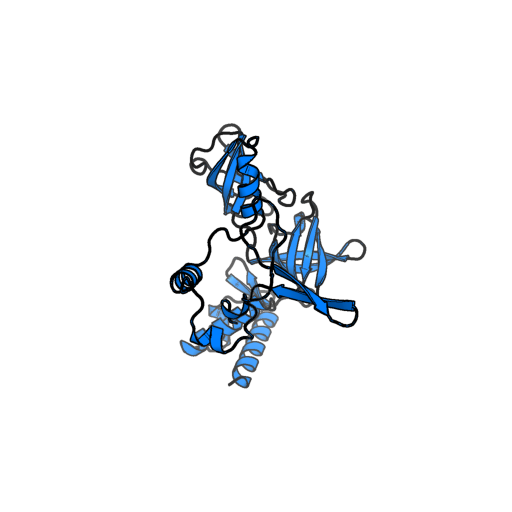.273 -17.709 1.00 93.56 193 PRO A CA 1
ATOM 1546 C C . PRO A 1 193 ? -6.260 -2.024 -17.909 1.00 93.56 193 PRO A C 1
ATOM 1548 O O . PRO A 1 193 ? -7.243 -1.485 -18.418 1.00 93.56 193 PRO A O 1
ATOM 1551 N N . GLN A 1 194 ? -6.267 -3.290 -17.497 1.00 95.31 194 GLN A N 1
ATOM 1552 C CA . GLN A 1 194 ? -7.457 -4.134 -17.453 1.00 95.31 194 GLN A CA 1
ATOM 1553 C C . GLN A 1 194 ? -7.730 -4.565 -16.021 1.00 95.31 194 GLN A C 1
ATOM 1555 O O . GLN A 1 194 ? -6.793 -4.826 -15.259 1.00 95.31 194 GLN A O 1
ATOM 1560 N N . ALA A 1 195 ? -9.008 -4.669 -15.686 1.00 96.38 195 ALA A N 1
ATOM 1561 C CA . ALA A 1 195 ? -9.457 -5.166 -14.402 1.00 96.38 195 ALA A CA 1
ATOM 1562 C C . ALA A 1 195 ? -10.678 -6.078 -14.562 1.00 96.38 195 ALA A C 1
ATOM 1564 O O . ALA A 1 195 ? -11.340 -6.086 -15.601 1.00 96.38 195 ALA A O 1
ATOM 1565 N N . GLU A 1 196 ? -10.941 -6.867 -13.532 1.00 96.19 196 GLU A N 1
ATOM 1566 C CA . GLU A 1 196 ? -12.156 -7.663 -13.373 1.00 96.19 196 GLU A CA 1
ATOM 1567 C C . GLU A 1 196 ? -12.898 -7.184 -12.129 1.00 96.19 196 GLU A C 1
ATOM 1569 O O . GLU A 1 196 ? -12.267 -6.907 -11.110 1.00 96.19 196 GLU A O 1
ATOM 1574 N N . ILE A 1 197 ? -14.219 -7.057 -12.204 1.00 96.69 197 ILE A N 1
ATOM 1575 C CA . ILE A 1 197 ? -15.028 -6.657 -11.053 1.00 96.69 197 ILE A CA 1
ATOM 1576 C C . ILE A 1 197 ? -15.088 -7.835 -10.083 1.00 96.69 197 ILE A C 1
ATOM 1578 O O . ILE A 1 197 ? -15.454 -8.942 -10.473 1.00 96.69 197 ILE A O 1
ATOM 1582 N N . VAL A 1 198 ? -14.719 -7.593 -8.828 1.00 95.50 198 VAL A N 1
ATOM 1583 C CA . VAL A 1 198 ? -14.763 -8.596 -7.754 1.00 95.50 198 VAL A CA 1
ATOM 1584 C C . VAL A 1 198 ? -15.961 -8.380 -6.840 1.00 95.50 198 VAL A C 1
ATOM 1586 O O . VAL A 1 198 ? -16.525 -9.352 -6.352 1.00 95.50 198 VAL A O 1
ATOM 1589 N N . GLU A 1 199 ? -16.406 -7.134 -6.680 1.00 93.94 199 GLU A N 1
ATOM 1590 C CA . GLU A 1 199 ? -17.491 -6.788 -5.764 1.00 93.94 199 GLU A CA 1
ATOM 1591 C C . GLU A 1 199 ? -18.270 -5.562 -6.249 1.00 93.94 199 GLU A C 1
ATOM 1593 O O . GLU A 1 199 ? -17.702 -4.642 -6.845 1.00 93.94 199 GLU A O 1
ATOM 1598 N N . ILE A 1 200 ? -19.578 -5.550 -5.989 1.00 95.25 200 ILE A N 1
ATOM 1599 C CA . ILE A 1 200 ? -20.477 -4.432 -6.282 1.00 95.25 200 ILE A CA 1
ATOM 1600 C C . ILE A 1 200 ? -20.908 -3.825 -4.951 1.00 95.25 200 ILE A C 1
ATOM 1602 O O . ILE A 1 200 ? -21.641 -4.461 -4.201 1.00 95.25 200 ILE A O 1
ATOM 1606 N N . LEU A 1 201 ? -20.495 -2.585 -4.693 1.00 91.75 201 LEU A N 1
ATOM 1607 C CA . LEU A 1 201 ? -20.796 -1.891 -3.439 1.00 91.75 201 LEU A CA 1
ATOM 1608 C C . LEU A 1 201 ? -22.210 -1.302 -3.439 1.00 91.75 201 LEU A C 1
ATOM 1610 O O . LEU A 1 201 ? -22.883 -1.280 -2.414 1.00 91.75 201 LEU A O 1
ATOM 1614 N N . GLY A 1 202 ? -22.682 -0.826 -4.594 1.00 92.31 202 GLY A N 1
ATOM 1615 C CA . GLY A 1 202 ? -23.999 -0.203 -4.704 1.00 92.31 202 GLY A CA 1
ATOM 1616 C C . GLY A 1 202 ? -24.061 0.848 -5.799 1.00 92.31 202 GLY A C 1
ATOM 1617 O O . GLY A 1 202 ? -23.277 0.822 -6.747 1.00 92.31 202 GLY A O 1
ATOM 1618 N N . LYS A 1 203 ? -25.017 1.773 -5.700 1.00 92.62 203 LYS A N 1
ATOM 1619 C CA . LYS A 1 203 ? -25.045 2.941 -6.587 1.00 92.62 203 LYS A CA 1
ATOM 1620 C C . LYS A 1 203 ? -24.008 3.964 -6.126 1.00 92.62 203 LYS A C 1
ATOM 1622 O O . LYS A 1 203 ? -23.771 4.097 -4.933 1.00 92.62 203 LYS A O 1
ATOM 1627 N N . ALA A 1 204 ? -23.397 4.676 -7.068 1.00 87.62 204 ALA A N 1
ATOM 1628 C CA . ALA A 1 204 ? -22.344 5.642 -6.754 1.00 87.62 204 ALA A CA 1
ATOM 1629 C C . ALA A 1 204 ? -22.818 6.863 -5.938 1.00 87.62 204 ALA A C 1
ATOM 1631 O O . ALA A 1 204 ? -21.981 7.565 -5.386 1.00 87.62 204 ALA A O 1
ATOM 1632 N N . ASP A 1 205 ? -24.127 7.119 -5.879 1.00 88.38 205 ASP A N 1
ATOM 1633 C CA . ASP A 1 205 ? -24.763 8.214 -5.139 1.00 88.38 205 ASP A CA 1
ATOM 1634 C C . ASP A 1 205 ? -25.277 7.808 -3.744 1.00 88.38 205 ASP A C 1
ATOM 1636 O O . ASP A 1 205 ? -25.809 8.654 -3.027 1.00 88.38 205 ASP A O 1
ATOM 1640 N N . ASP A 1 206 ? -25.138 6.537 -3.351 1.00 90.12 206 ASP A N 1
ATOM 1641 C CA . ASP A 1 206 ? -25.560 6.050 -2.035 1.00 90.12 206 ASP A CA 1
ATOM 1642 C C . A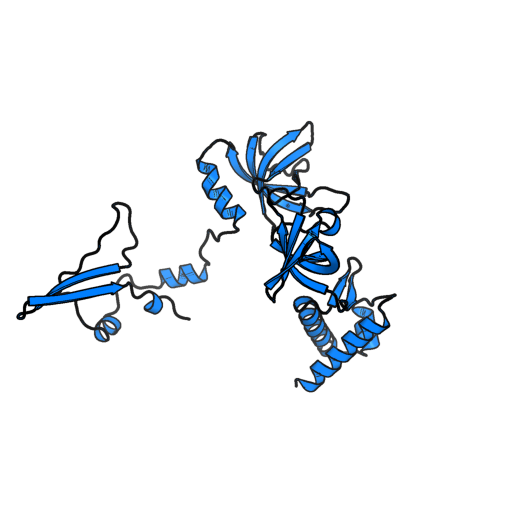SP A 1 206 ? -24.442 6.265 -0.994 1.00 90.12 206 ASP A C 1
ATOM 1644 O O . ASP A 1 206 ? -23.391 5.636 -1.119 1.00 90.12 206 ASP A O 1
ATOM 1648 N N . PRO A 1 207 ? -24.651 7.062 0.075 1.00 85.81 207 PRO A N 1
ATOM 1649 C CA . PRO A 1 207 ? -23.642 7.296 1.114 1.00 85.81 207 PRO A CA 1
ATOM 1650 C C . PRO A 1 207 ? -23.084 6.022 1.764 1.00 85.81 207 PRO A C 1
ATOM 1652 O O . PRO A 1 207 ? -21.974 6.023 2.295 1.00 85.81 207 PRO A O 1
ATOM 1655 N N . LYS A 1 208 ? -23.821 4.904 1.719 1.00 84.56 208 LYS A N 1
ATOM 1656 C CA . LYS A 1 208 ? -23.360 3.617 2.260 1.00 84.56 208 LYS A CA 1
ATOM 1657 C C . LYS A 1 208 ? -22.112 3.079 1.559 1.00 84.56 208 LYS A C 1
ATOM 1659 O O . LYS A 1 208 ? -21.404 2.269 2.151 1.00 84.56 208 LYS A O 1
ATOM 1664 N N . VAL A 1 209 ? -21.831 3.507 0.324 1.00 86.62 209 VAL A N 1
ATOM 1665 C CA . VAL A 1 209 ? -20.659 3.033 -0.431 1.00 86.62 209 VAL A CA 1
ATOM 1666 C C . VAL A 1 209 ? -19.383 3.810 -0.104 1.00 86.62 209 VAL A C 1
ATOM 1668 O O . VAL A 1 209 ? -18.296 3.342 -0.448 1.00 86.62 209 VAL A O 1
ATOM 1671 N N . ASP A 1 210 ? -19.479 4.962 0.566 1.00 83.81 210 ASP A N 1
ATOM 1672 C CA . ASP A 1 210 ? -18.332 5.843 0.815 1.00 83.81 210 ASP A CA 1
ATOM 1673 C C . ASP A 1 210 ? -17.314 5.206 1.763 1.00 83.81 210 ASP A C 1
ATOM 1675 O O . ASP A 1 210 ? -16.119 5.182 1.462 1.00 83.81 210 ASP A O 1
ATOM 1679 N N . LEU A 1 211 ? -17.780 4.631 2.877 1.00 82.62 211 LEU A N 1
ATOM 1680 C CA . LEU A 1 211 ? -16.901 4.011 3.869 1.00 82.62 211 LEU A CA 1
ATOM 1681 C C . LEU A 1 211 ? -16.134 2.800 3.293 1.00 82.62 211 LEU A C 1
ATOM 1683 O O . LEU A 1 211 ? -14.900 2.840 3.333 1.00 82.62 211 LEU A O 1
ATOM 1687 N N . PRO A 1 212 ? -16.786 1.791 2.670 1.00 80.88 212 PRO A N 1
ATOM 1688 C CA . PRO A 1 212 ? -16.071 0.696 2.004 1.00 80.88 212 PRO A CA 1
ATOM 1689 C C . PRO A 1 212 ? -15.077 1.189 0.943 1.00 80.88 212 PRO A C 1
ATOM 1691 O O . PRO A 1 212 ? -13.970 0.667 0.811 1.00 80.88 212 PRO A O 1
ATOM 1694 N N . SER A 1 213 ? -15.426 2.255 0.214 1.00 80.62 213 SER A N 1
ATOM 1695 C CA . SER A 1 213 ? -14.539 2.831 -0.802 1.00 80.62 213 SER A CA 1
ATOM 1696 C C . SER A 1 213 ? -13.251 3.397 -0.199 1.00 80.62 213 SER A C 1
ATOM 1698 O O . SER A 1 213 ? -12.175 3.219 -0.773 1.00 80.62 213 SER A O 1
ATOM 1700 N N . VAL A 1 214 ? -13.335 4.068 0.955 1.00 83.88 214 VAL A N 1
ATOM 1701 C CA . VAL A 1 214 ? -12.168 4.622 1.661 1.00 83.88 214 VAL A CA 1
ATOM 1702 C C . VAL A 1 214 ? -11.284 3.508 2.210 1.00 83.88 214 VAL A C 1
ATOM 1704 O O . VAL A 1 214 ? -10.068 3.549 2.004 1.00 83.88 214 VAL A O 1
ATOM 1707 N N . ILE A 1 215 ? -11.885 2.507 2.853 1.00 81.88 215 ILE A N 1
ATOM 1708 C CA . ILE A 1 215 ? -11.179 1.357 3.426 1.00 81.88 215 ILE A CA 1
ATOM 1709 C C . ILE A 1 215 ? -10.312 0.677 2.358 1.00 81.88 215 ILE A C 1
ATOM 1711 O O . ILE A 1 215 ? -9.091 0.578 2.510 1.00 81.88 215 ILE A O 1
ATOM 1715 N N . ILE A 1 216 ? -10.903 0.340 1.211 1.00 79.69 216 ILE A N 1
ATOM 1716 C CA . ILE A 1 216 ? -10.192 -0.331 0.117 1.00 79.69 216 ILE A CA 1
ATOM 1717 C C . ILE A 1 216 ? -9.174 0.591 -0.557 1.00 79.69 216 ILE A C 1
ATOM 1719 O O . ILE A 1 216 ? -8.048 0.174 -0.833 1.00 79.69 216 ILE A O 1
ATOM 1723 N N . LYS A 1 217 ? -9.516 1.864 -0.797 1.00 77.06 217 LYS A N 1
ATOM 1724 C CA . LYS A 1 217 ? -8.591 2.844 -1.394 1.00 77.06 217 LYS A CA 1
ATOM 1725 C C . LYS A 1 217 ? -7.304 2.988 -0.582 1.00 77.06 217 LYS A C 1
ATOM 1727 O O . LYS A 1 217 ? -6.217 3.150 -1.145 1.00 77.06 217 LYS A O 1
ATOM 1732 N N . HIS A 1 218 ? -7.421 2.958 0.740 1.00 78.81 218 HIS A N 1
ATOM 1733 C CA . HIS A 1 218 ? -6.281 3.064 1.639 1.00 78.81 218 HIS A CA 1
ATOM 1734 C C . HIS A 1 218 ? -5.658 1.709 1.986 1.00 78.81 218 HIS A C 1
ATOM 1736 O O . HIS A 1 218 ? -4.611 1.699 2.633 1.00 78.81 218 HIS A O 1
ATOM 1742 N N . ASN A 1 219 ? -6.214 0.606 1.468 1.00 75.00 219 ASN A N 1
ATOM 1743 C CA . ASN A 1 219 ? -5.815 -0.764 1.779 1.00 75.00 219 ASN A CA 1
ATOM 1744 C C . ASN A 1 219 ? -5.774 -0.985 3.301 1.00 75.00 219 ASN A C 1
ATOM 1746 O O . ASN A 1 219 ? -4.783 -1.487 3.837 1.00 75.00 219 ASN A O 1
ATOM 1750 N N . LEU A 1 220 ? -6.822 -0.514 3.984 1.00 80.44 220 LEU A N 1
ATOM 1751 C CA . LEU A 1 220 ? -6.974 -0.677 5.422 1.00 80.44 220 LEU A CA 1
ATOM 1752 C C . LEU A 1 220 ? -7.367 -2.129 5.717 1.00 80.44 220 LEU A C 1
ATOM 1754 O O . LEU A 1 220 ? -8.209 -2.677 5.005 1.00 80.44 220 LEU A O 1
ATOM 1758 N N . PRO A 1 221 ? -6.753 -2.765 6.725 1.00 76.81 221 PRO A N 1
ATOM 1759 C CA . PRO A 1 221 ? -7.169 -4.090 7.153 1.00 76.81 221 PRO A CA 1
ATOM 1760 C C . PRO A 1 221 ? -8.594 -4.018 7.710 1.00 76.81 221 PRO A C 1
ATOM 1762 O O . PRO A 1 221 ? -8.878 -3.200 8.582 1.00 76.81 221 PRO A O 1
ATOM 1765 N N . GLU A 1 222 ? -9.481 -4.861 7.187 1.00 75.94 222 GLU A N 1
ATOM 1766 C CA . GLU A 1 222 ? -10.862 -4.986 7.676 1.00 75.94 222 GLU A CA 1
ATOM 1767 C C . GLU A 1 222 ? -11.001 -6.097 8.713 1.00 75.94 222 GLU A C 1
ATOM 1769 O O . GLU A 1 222 ? -11.783 -5.983 9.654 1.00 75.94 222 GLU A O 1
ATOM 1774 N N . GLU A 1 223 ? -10.220 -7.162 8.553 1.00 83.88 223 GLU A N 1
ATOM 1775 C CA . GLU A 1 223 ? -10.294 -8.347 9.394 1.00 83.88 223 GLU A CA 1
ATOM 1776 C C . GLU A 1 223 ? -9.063 -8.450 10.290 1.00 83.88 223 GLU A C 1
ATOM 1778 O O . GLU A 1 223 ? -7.926 -8.205 9.868 1.00 83.88 223 GLU A O 1
ATOM 1783 N N . PHE A 1 224 ? -9.300 -8.845 11.539 1.00 88.81 224 PHE A N 1
ATOM 1784 C CA . PHE A 1 224 ? -8.228 -9.239 12.438 1.00 88.81 224 PHE A CA 1
ATOM 1785 C C . PHE A 1 224 ? -7.696 -10.618 12.028 1.00 88.81 224 PHE A C 1
ATOM 1787 O O . PHE A 1 224 ? -8.492 -11.503 11.712 1.00 88.81 224 PHE A O 1
ATOM 1794 N N . PRO A 1 225 ? -6.370 -10.832 12.048 1.00 91.81 225 PRO A N 1
ATOM 1795 C CA . PRO A 1 225 ? -5.784 -12.143 11.795 1.00 91.81 225 PRO A CA 1
ATOM 1796 C C . PRO A 1 225 ? -6.333 -13.248 12.719 1.00 91.81 225 PRO A C 1
ATOM 1798 O O . PRO A 1 225 ? -6.610 -13.012 13.896 1.00 91.81 225 PRO A O 1
ATOM 1801 N N . ASP A 1 226 ? -6.446 -14.478 12.205 1.00 92.50 226 ASP A N 1
ATOM 1802 C CA . ASP A 1 226 ? -6.986 -15.630 12.950 1.00 92.50 226 ASP A CA 1
ATOM 1803 C C . ASP A 1 226 ? -6.238 -15.927 14.260 1.00 92.50 226 ASP A C 1
ATOM 1805 O O . ASP A 1 226 ? -6.818 -16.432 15.221 1.00 92.50 226 ASP A O 1
ATOM 1809 N N . ASP A 1 227 ? -4.928 -15.692 14.294 1.00 92.56 227 ASP A N 1
ATOM 1810 C CA . ASP A 1 227 ? -4.095 -15.857 15.484 1.00 92.56 227 ASP A CA 1
ATOM 1811 C C . ASP A 1 227 ? -4.402 -14.800 16.551 1.00 92.56 227 ASP A C 1
ATOM 1813 O O . ASP A 1 227 ? -4.495 -15.152 17.728 1.00 92.56 227 ASP A O 1
ATOM 1817 N N . VAL A 1 228 ? -4.666 -13.554 16.143 1.00 92.50 228 VAL A N 1
ATOM 1818 C CA . VAL A 1 228 ? -5.132 -12.483 17.039 1.00 92.50 228 VAL A CA 1
ATOM 1819 C C . VAL A 1 228 ? -6.493 -12.840 17.636 1.00 92.50 228 VAL A C 1
ATOM 1821 O O . VAL A 1 228 ? -6.668 -12.770 18.851 1.00 92.50 228 VAL A O 1
ATOM 1824 N N . LEU A 1 229 ? -7.445 -13.293 16.814 1.00 93.44 229 LEU A N 1
ATOM 1825 C CA . LEU A 1 229 ? -8.773 -13.692 17.296 1.00 93.44 229 LEU A CA 1
ATOM 1826 C C . LEU A 1 229 ? -8.693 -14.838 18.314 1.00 93.44 229 LEU A C 1
ATOM 1828 O O . LEU A 1 229 ? -9.314 -14.767 19.373 1.00 93.44 229 LEU A O 1
ATOM 1832 N N . LYS A 1 230 ? -7.858 -15.851 18.054 1.00 94.12 230 LYS A N 1
ATOM 1833 C CA . LYS A 1 230 ? -7.620 -16.956 18.999 1.00 94.12 230 LYS A CA 1
ATOM 1834 C C . LYS A 1 230 ? -7.004 -16.493 20.315 1.00 94.12 230 LYS A C 1
ATOM 1836 O O . LYS A 1 230 ? -7.341 -17.039 21.364 1.00 94.12 230 LYS A O 1
ATOM 1841 N N . GLN A 1 231 ? -6.090 -15.522 20.274 1.00 92.00 231 GLN A N 1
ATOM 1842 C CA . GLN A 1 231 ? -5.506 -14.955 21.488 1.00 92.00 231 GLN A CA 1
ATOM 1843 C C . GLN A 1 231 ? -6.576 -14.249 22.324 1.00 92.00 231 GLN A C 1
ATOM 1845 O O . GLN A 1 231 ? -6.642 -14.476 23.530 1.00 92.00 231 GLN A O 1
ATOM 1850 N N . VAL A 1 232 ? -7.438 -13.455 21.683 1.00 92.81 232 VAL A N 1
ATOM 1851 C CA . VAL A 1 232 ? -8.546 -12.753 22.347 1.00 92.81 232 VAL A CA 1
ATOM 1852 C C . VAL A 1 232 ? -9.545 -13.740 22.957 1.00 92.81 232 VAL A C 1
ATOM 1854 O O . VAL A 1 232 ? -9.916 -13.581 24.115 1.00 92.81 232 VAL A O 1
ATOM 1857 N N . GLU A 1 233 ? -9.928 -14.797 22.235 1.00 93.94 233 GLU A N 1
ATOM 1858 C CA . GLU A 1 233 ? -10.837 -15.841 22.742 1.00 93.94 233 GLU A CA 1
ATOM 1859 C C . GLU A 1 233 ? -10.288 -16.585 23.971 1.00 93.94 233 GLU A C 1
ATOM 1861 O O . GLU A 1 233 ? -11.056 -17.081 24.796 1.00 93.94 233 GLU A O 1
ATOM 1866 N N . ALA A 1 234 ? -8.963 -16.671 24.108 1.00 93.00 234 ALA A N 1
ATOM 1867 C CA . ALA A 1 234 ? -8.310 -17.314 25.244 1.00 93.00 234 ALA A CA 1
ATOM 1868 C C . ALA A 1 234 ? -8.203 -16.408 26.487 1.00 93.00 234 ALA A C 1
ATOM 1870 O O . ALA A 1 234 ? -7.825 -16.894 27.563 1.00 93.00 234 ALA A O 1
ATOM 1871 N N . LEU A 1 235 ? -8.503 -15.108 26.370 1.00 91.56 235 LEU A N 1
ATOM 1872 C CA . LEU A 1 235 ? -8.431 -14.182 27.496 1.00 91.56 235 LEU A CA 1
ATOM 1873 C C . LEU A 1 235 ? -9.579 -14.427 28.486 1.00 91.56 235 LEU A C 1
ATOM 1875 O O . LEU A 1 235 ? -10.729 -14.631 28.094 1.00 91.56 235 LEU A O 1
ATOM 1879 N N . PRO A 1 236 ? -9.300 -14.400 29.800 1.00 92.06 236 PRO A N 1
ATOM 1880 C CA . PRO A 1 236 ? -10.356 -14.479 30.794 1.00 92.06 236 PRO A CA 1
ATOM 1881 C C . PRO A 1 236 ? -11.178 -13.183 30.799 1.00 92.06 236 PRO A C 1
ATOM 1883 O O . PRO A 1 236 ? -10.626 -12.090 30.723 1.00 92.06 236 PRO A O 1
ATOM 1886 N N . ASN A 1 237 ? -12.490 -13.298 31.016 1.00 90.88 237 ASN A N 1
ATOM 1887 C CA . ASN A 1 237 ? -13.379 -12.134 31.160 1.00 90.88 237 ASN A CA 1
ATOM 1888 C C . ASN A 1 237 ? -13.068 -11.266 32.393 1.00 90.88 237 ASN A C 1
ATOM 1890 O O . ASN A 1 237 ? -13.534 -10.136 32.487 1.00 90.88 237 ASN A O 1
ATOM 1894 N N . LEU A 1 238 ? -12.340 -11.812 33.372 1.00 93.00 238 LEU A N 1
ATOM 1895 C CA . LEU A 1 238 ? -11.967 -11.132 34.608 1.00 93.00 238 LEU A CA 1
ATOM 1896 C C . LEU A 1 238 ? -10.452 -11.188 34.801 1.00 93.00 238 LEU A C 1
ATOM 1898 O O . LEU A 1 238 ? -9.806 -12.194 34.493 1.00 93.00 238 LEU A O 1
ATOM 1902 N N . VAL A 1 239 ? -9.899 -10.124 35.383 1.00 91.94 239 VAL A N 1
ATOM 1903 C CA . VAL A 1 239 ? -8.479 -10.055 35.742 1.00 91.94 239 VAL A CA 1
ATOM 1904 C C . VAL A 1 239 ? -8.170 -11.114 36.803 1.00 91.94 239 VAL A C 1
ATOM 1906 O O . VAL A 1 239 ? -8.859 -11.220 37.817 1.00 91.94 239 VAL A O 1
ATOM 1909 N N . LYS A 1 240 ? -7.120 -11.910 36.576 1.00 92.88 240 LYS A N 1
ATOM 1910 C CA . LYS A 1 240 ? -6.708 -12.988 37.489 1.00 92.88 240 LYS A CA 1
ATOM 1911 C C . LYS A 1 240 ? -6.274 -12.422 38.846 1.00 92.88 240 LYS A C 1
ATOM 1913 O O . LYS A 1 240 ? -5.533 -11.442 38.901 1.00 92.88 240 LYS A O 1
ATOM 1918 N N . GLU A 1 241 ? -6.619 -13.102 39.939 1.00 93.44 241 GLU A N 1
ATOM 1919 C CA . GLU A 1 241 ? -6.240 -12.687 41.304 1.00 93.44 241 GLU A CA 1
ATOM 1920 C C . GLU A 1 241 ? -4.725 -12.517 41.483 1.00 93.44 241 GLU A C 1
ATOM 1922 O O . GLU A 1 241 ? -4.268 -11.572 42.125 1.00 93.44 241 GLU A O 1
ATOM 1927 N N . SER A 1 242 ? -3.932 -13.389 40.852 1.00 93.81 242 SER A N 1
ATOM 1928 C CA . SER A 1 242 ? -2.467 -13.312 40.864 1.00 93.81 242 SER A CA 1
ATOM 1929 C C . SER A 1 242 ? -1.924 -12.020 40.256 1.00 93.81 242 SER A C 1
ATOM 1931 O O . SER A 1 242 ? -0.820 -11.605 40.593 1.00 93.81 242 SER A O 1
ATOM 1933 N N . GLU A 1 243 ? -2.665 -11.415 39.327 1.00 93.00 243 GLU A N 1
ATOM 1934 C CA . GLU A 1 243 ? -2.293 -10.158 38.684 1.00 93.00 243 GLU A CA 1
ATOM 1935 C C . GLU A 1 243 ? -2.768 -8.955 39.504 1.00 93.00 243 GLU A C 1
ATOM 1937 O O . GLU A 1 243 ? -2.008 -8.009 39.704 1.00 93.00 243 GLU A O 1
ATOM 1942 N N . ILE A 1 244 ? -3.969 -9.036 40.087 1.00 93.69 244 ILE A N 1
ATOM 1943 C CA . ILE A 1 244 ? -4.481 -8.036 41.037 1.00 93.69 244 ILE A CA 1
ATOM 1944 C C . ILE A 1 244 ? -3.515 -7.878 42.221 1.00 93.69 244 ILE A C 1
ATOM 1946 O O . ILE A 1 244 ? -3.200 -6.756 42.614 1.00 93.69 244 ILE A O 1
ATOM 1950 N N . ALA A 1 245 ? -2.984 -8.985 42.750 1.00 95.00 245 ALA A N 1
ATOM 1951 C CA . ALA A 1 245 ? -2.071 -8.987 43.895 1.00 95.00 245 ALA A CA 1
ATOM 1952 C C . ALA A 1 245 ? -0.747 -8.233 43.656 1.00 95.00 245 ALA A C 1
ATOM 1954 O O . ALA A 1 245 ? -0.099 -7.821 44.616 1.00 95.00 245 ALA A O 1
ATOM 1955 N N . LYS A 1 246 ? -0.336 -8.032 42.396 1.00 96.00 246 LYS A N 1
ATOM 1956 C CA . LYS A 1 246 ? 0.887 -7.287 42.046 1.00 96.00 246 LYS A CA 1
ATOM 1957 C C . LYS A 1 246 ? 0.671 -5.775 41.980 1.00 96.00 246 LYS A C 1
ATOM 1959 O O . LYS A 1 246 ? 1.638 -5.026 41.858 1.00 96.00 246 LYS A O 1
ATOM 1964 N N . ARG A 1 247 ? -0.584 -5.320 42.003 1.00 95.44 247 ARG A N 1
ATOM 1965 C CA . ARG A 1 247 ? -0.971 -3.943 41.684 1.00 95.44 247 ARG A CA 1
ATOM 1966 C C . ARG A 1 247 ? -1.427 -3.201 42.930 1.00 95.44 247 ARG A C 1
ATOM 1968 O O . ARG A 1 247 ? -1.920 -3.776 43.899 1.00 95.44 247 ARG A O 1
ATOM 1975 N N . ARG A 1 248 ? -1.286 -1.876 42.900 1.00 94.50 248 ARG A N 1
ATOM 1976 C CA . ARG A 1 248 ? -1.849 -1.017 43.942 1.00 94.50 248 ARG A CA 1
ATOM 1977 C C . ARG A 1 248 ? -3.374 -1.071 43.863 1.00 94.50 248 ARG A C 1
ATOM 1979 O O . ARG A 1 248 ? -3.948 -0.748 42.829 1.00 94.50 248 ARG A O 1
ATOM 1986 N N . ASN A 1 249 ? -4.023 -1.411 44.972 1.00 94.38 249 ASN A N 1
ATOM 1987 C CA . ASN A 1 249 ? -5.478 -1.406 45.045 1.00 94.38 249 ASN A CA 1
ATOM 1988 C C . ASN A 1 249 ? -6.010 0.029 45.210 1.00 94.38 249 ASN A C 1
ATOM 1990 O O . ASN A 1 249 ? -5.711 0.696 46.203 1.00 94.38 249 ASN A O 1
ATOM 1994 N N . LEU A 1 250 ? -6.794 0.484 44.231 1.00 93.62 250 LEU A N 1
ATOM 1995 C CA . LEU A 1 250 ? -7.476 1.781 44.217 1.00 93.62 250 LEU A CA 1
ATOM 1996 C C . LEU A 1 250 ? -9.005 1.641 44.108 1.00 93.62 250 LEU A C 1
ATOM 1998 O O . LEU A 1 250 ? -9.686 2.633 43.878 1.00 93.62 250 LEU A O 1
ATOM 2002 N N . THR A 1 251 ? -9.571 0.441 44.292 1.00 91.88 251 THR A N 1
ATOM 2003 C CA . THR A 1 251 ? -11.006 0.184 44.045 1.00 91.88 251 THR A CA 1
ATOM 2004 C C . THR A 1 251 ? -11.951 0.879 45.026 1.00 91.88 251 THR A C 1
ATOM 2006 O O . THR A 1 251 ? -13.150 0.926 44.785 1.00 91.88 251 THR A O 1
ATOM 2009 N N . GLN A 1 252 ? -11.427 1.416 46.133 1.00 93.00 252 GLN A N 1
ATOM 2010 C CA . GLN A 1 252 ? -12.192 2.206 47.105 1.00 93.00 252 GLN A CA 1
ATOM 2011 C C . GLN A 1 252 ? -12.229 3.704 46.761 1.00 93.00 252 GLN A C 1
ATOM 2013 O O . GLN A 1 252 ? -12.937 4.468 47.416 1.00 93.00 252 GLN A O 1
ATOM 2018 N N . ASN A 1 253 ? -11.452 4.146 45.767 1.00 91.75 253 ASN A N 1
ATOM 2019 C CA . ASN A 1 253 ? -11.452 5.535 45.331 1.00 91.75 253 ASN A CA 1
ATOM 2020 C C . ASN A 1 253 ? -12.643 5.791 44.404 1.00 91.75 253 ASN A C 1
ATOM 2022 O O . ASN A 1 253 ? -13.012 4.939 43.599 1.00 91.75 253 ASN A O 1
ATOM 2026 N N . VAL A 1 254 ? -13.192 7.005 44.457 1.00 94.69 254 VAL A N 1
ATOM 2027 C CA . VAL A 1 254 ? -14.127 7.467 43.427 1.00 94.69 254 VAL A CA 1
ATOM 2028 C C . VAL A 1 254 ? -13.323 7.754 42.161 1.00 94.69 254 VAL A C 1
ATOM 2030 O O . VAL A 1 254 ? -12.568 8.727 42.100 1.00 94.69 254 VAL A O 1
ATOM 2033 N N . VAL A 1 255 ? -13.466 6.866 41.184 1.00 96.69 255 VAL A N 1
ATOM 2034 C CA . VAL A 1 255 ? -12.859 6.939 39.854 1.00 96.69 255 VAL A CA 1
ATOM 2035 C C . VAL A 1 255 ? -13.998 6.971 38.841 1.00 96.69 255 VAL A C 1
ATOM 2037 O O . VAL A 1 255 ? -14.944 6.194 38.964 1.00 96.69 255 VAL A O 1
ATOM 2040 N N . PHE A 1 256 ? -13.934 7.881 37.875 1.00 95.38 256 PHE A N 1
ATOM 2041 C CA . PHE A 1 256 ? -14.966 8.048 36.852 1.00 95.38 256 PHE A CA 1
ATOM 2042 C C . PHE A 1 256 ? -14.341 8.399 35.500 1.00 95.38 256 PHE A C 1
ATOM 2044 O O . PHE A 1 256 ? -13.225 8.918 35.451 1.00 95.38 256 PHE A O 1
ATOM 2051 N N . THR A 1 257 ? -15.064 8.119 34.420 1.00 97.00 257 THR A N 1
ATOM 2052 C CA . THR A 1 257 ? -14.696 8.472 33.041 1.00 97.00 257 THR A CA 1
ATOM 2053 C C . THR A 1 257 ? -15.623 9.585 32.532 1.00 97.00 257 THR A C 1
ATOM 2055 O O . THR A 1 257 ? -16.662 9.860 33.145 1.00 97.00 257 THR A O 1
ATOM 2058 N N . ILE A 1 258 ? -15.226 10.298 31.477 1.00 96.00 258 ILE A N 1
ATOM 2059 C CA . ILE A 1 258 ? -16.028 11.366 30.864 1.00 96.00 258 ILE A CA 1
ATOM 2060 C C . ILE A 1 258 ? -15.997 11.161 29.351 1.00 96.00 258 ILE A C 1
ATOM 2062 O O . ILE A 1 258 ? -15.083 11.629 28.678 1.00 96.00 258 ILE A O 1
ATOM 2066 N N . ASP A 1 259 ? -17.032 10.511 28.829 1.00 95.56 259 ASP A N 1
ATOM 2067 C CA . ASP A 1 259 ? -17.077 10.040 27.445 1.00 95.56 259 ASP A CA 1
ATOM 2068 C C . ASP A 1 259 ? -18.379 10.441 26.742 1.00 95.56 259 ASP A C 1
ATOM 2070 O O . ASP A 1 259 ? -19.351 10.876 27.368 1.00 95.56 259 ASP A O 1
ATOM 2074 N N . GLY A 1 260 ? -18.399 10.299 25.415 1.00 94.81 260 GLY A N 1
ATOM 2075 C CA . GLY A 1 260 ? -19.622 10.445 24.626 1.00 94.81 260 GLY A CA 1
ATOM 2076 C C . GLY A 1 260 ? -20.622 9.315 24.898 1.00 94.81 260 GLY A C 1
ATOM 2077 O O . GLY A 1 260 ? -20.236 8.216 25.280 1.00 94.81 260 GLY A O 1
ATOM 2078 N N . GLU A 1 261 ? -21.910 9.570 24.651 1.00 93.56 261 GLU A N 1
ATOM 2079 C CA . GLU A 1 261 ? -22.998 8.611 24.929 1.00 93.56 261 GLU A CA 1
ATOM 2080 C C . GLU A 1 261 ? -22.832 7.262 24.201 1.00 93.56 261 GLU A C 1
ATOM 2082 O O . GLU A 1 261 ? -23.189 6.221 24.746 1.00 93.56 261 GLU A O 1
ATOM 2087 N N . ASP A 1 262 ? -22.233 7.271 23.005 1.00 93.69 262 ASP A N 1
ATOM 2088 C CA . ASP A 1 262 ? -22.021 6.078 22.175 1.00 93.69 262 ASP A CA 1
ATOM 2089 C C . ASP A 1 262 ? -20.651 5.394 22.383 1.00 93.69 262 ASP A C 1
ATOM 2091 O O . ASP A 1 262 ? -20.355 4.402 21.706 1.00 93.69 262 ASP A O 1
ATOM 2095 N N . ALA A 1 263 ? -19.799 5.912 23.278 1.00 91.62 263 ALA A N 1
ATOM 2096 C CA . ALA A 1 263 ? -18.469 5.354 23.530 1.00 91.62 263 ALA A CA 1
ATOM 2097 C C . ALA A 1 263 ? -18.554 3.965 24.186 1.00 91.62 263 ALA A C 1
ATOM 2099 O O . ALA A 1 263 ? -19.440 3.691 25.000 1.00 91.62 263 ALA A O 1
ATOM 2100 N N . LYS A 1 264 ? -17.633 3.065 23.820 1.00 89.50 264 LYS A N 1
ATOM 2101 C CA . LYS A 1 264 ? -17.591 1.678 24.337 1.00 89.50 264 LYS A CA 1
ATOM 2102 C C . LYS A 1 264 ? -16.218 1.259 24.859 1.00 89.50 264 LYS A C 1
ATOM 2104 O O . LYS A 1 264 ? -16.085 0.189 25.448 1.00 89.50 264 LYS A O 1
ATOM 2109 N N . ASP A 1 265 ? -15.226 2.093 24.623 1.00 90.69 265 ASP A N 1
ATOM 2110 C CA . ASP A 1 265 ? -13.799 1.924 24.830 1.00 90.69 265 ASP A CA 1
ATOM 2111 C C . ASP A 1 265 ? -13.316 2.981 25.830 1.00 90.69 265 ASP A C 1
ATOM 2113 O O . ASP A 1 265 ? -12.771 4.019 25.475 1.00 90.69 265 ASP A O 1
ATOM 2117 N N . PHE A 1 266 ? -13.591 2.729 27.110 1.00 92.25 266 PHE A N 1
ATOM 2118 C CA . PHE A 1 266 ? -13.218 3.625 28.203 1.00 92.25 266 PHE A CA 1
ATOM 2119 C C . PHE A 1 266 ? -11.756 3.401 28.606 1.00 92.25 266 PHE A C 1
ATOM 2121 O O . PHE A 1 266 ? -11.459 2.627 29.523 1.00 92.25 266 PHE A O 1
ATOM 2128 N N . ASP A 1 267 ? -10.846 4.060 27.894 1.00 94.56 267 ASP A N 1
ATOM 2129 C CA . ASP A 1 267 ? -9.401 3.860 28.047 1.00 94.56 267 ASP A CA 1
ATOM 2130 C C . ASP A 1 267 ? -8.765 4.738 29.129 1.00 94.56 267 ASP A C 1
ATOM 2132 O O . ASP A 1 267 ? -7.657 4.446 29.589 1.00 94.56 267 ASP A O 1
ATOM 2136 N N . ASP A 1 268 ? -9.448 5.792 29.569 1.00 96.12 268 ASP A N 1
ATOM 2137 C CA . ASP A 1 268 ? -8.981 6.680 30.622 1.00 96.12 268 ASP A CA 1
ATOM 2138 C C . ASP A 1 268 ? -10.035 6.932 31.701 1.00 96.12 268 ASP A C 1
ATOM 2140 O O . ASP A 1 268 ? -11.244 6.925 31.481 1.00 96.12 268 ASP A O 1
ATOM 2144 N N . ALA A 1 269 ? -9.551 7.146 32.920 1.00 97.12 269 ALA A N 1
ATOM 2145 C CA . ALA A 1 269 ? -10.369 7.513 34.056 1.00 97.12 269 ALA A CA 1
ATOM 2146 C C . ALA A 1 269 ? -9.641 8.514 34.947 1.00 97.12 269 ALA A C 1
ATOM 2148 O O . ALA A 1 269 ? -8.409 8.544 35.039 1.00 97.12 269 ALA A O 1
ATOM 2149 N N . VAL A 1 270 ? -10.414 9.308 35.679 1.00 97.44 270 VAL A N 1
ATOM 2150 C CA . VAL A 1 270 ? -9.895 10.329 36.582 1.00 97.44 270 VAL A CA 1
ATOM 2151 C C . VAL A 1 270 ? -10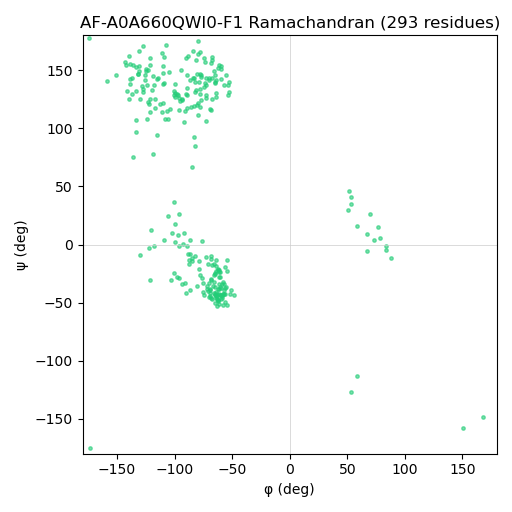.435 10.153 37.993 1.00 97.44 270 VAL A C 1
ATOM 2153 O O . VAL A 1 270 ? -11.544 9.676 38.229 1.00 97.44 270 VAL A O 1
ATOM 2156 N N . SER A 1 271 ? -9.625 10.555 38.964 1.00 97.00 271 SER A N 1
ATOM 2157 C CA . SER A 1 271 ? -10.030 10.661 40.364 1.00 97.00 271 SER A CA 1
ATOM 2158 C C . SER A 1 271 ? -9.452 11.925 40.967 1.00 97.00 271 SER A C 1
ATOM 2160 O O . SER A 1 271 ? -8.298 12.256 40.695 1.00 97.00 271 SER A O 1
ATOM 2162 N N . ILE A 1 272 ? -10.203 12.590 41.836 1.00 95.62 272 ILE A N 1
ATOM 2163 C CA . ILE A 1 272 ? -9.732 13.776 42.546 1.00 95.62 272 ILE A CA 1
ATOM 2164 C C . ILE A 1 272 ? -9.935 13.602 44.048 1.00 95.62 272 ILE A C 1
ATOM 2166 O O . ILE A 1 272 ? -11.011 13.221 44.505 1.00 95.62 272 ILE A O 1
ATOM 2170 N N . GLN A 1 273 ? -8.891 13.877 44.827 1.00 93.38 273 GLN A N 1
ATOM 2171 C CA . GLN A 1 273 ? -8.939 13.827 46.285 1.00 93.38 273 GLN A CA 1
ATOM 2172 C C . GLN A 1 273 ? -8.363 15.111 46.871 1.00 93.38 273 GLN A C 1
ATOM 2174 O O . GLN A 1 273 ? -7.221 15.467 46.588 1.00 93.38 273 GLN A O 1
ATOM 2179 N N . GLN A 1 274 ? -9.127 15.788 47.726 1.00 94.44 274 GLN A N 1
ATOM 2180 C CA . GLN A 1 274 ? -8.618 16.924 48.487 1.00 94.44 274 GLN A CA 1
ATOM 2181 C C . GLN A 1 274 ? -7.852 16.441 49.727 1.00 94.44 274 GLN A C 1
ATOM 2183 O O . GLN A 1 274 ? -8.315 15.574 50.471 1.00 94.44 274 GLN A O 1
ATOM 2188 N N . LEU A 1 275 ? -6.670 17.003 49.952 1.00 94.19 275 LEU A N 1
ATOM 2189 C CA . LEU A 1 275 ? -5.830 16.771 51.120 1.00 94.19 275 LEU A CA 1
ATOM 2190 C C . LEU A 1 275 ? -6.194 17.737 52.255 1.00 94.19 275 LEU A C 1
ATOM 2192 O O . LEU A 1 275 ? -6.797 18.788 52.047 1.00 94.19 275 LEU A O 1
ATOM 2196 N N . LYS A 1 276 ? -5.765 17.400 53.478 1.00 94.75 276 LYS A N 1
ATOM 2197 C CA . LYS A 1 276 ? -6.031 18.201 54.689 1.00 94.75 276 LYS A CA 1
ATOM 2198 C C . LYS A 1 276 ? -5.465 19.625 54.632 1.00 94.75 276 LYS A C 1
ATOM 2200 O O . LYS A 1 276 ? -5.953 20.492 55.342 1.00 94.75 276 LYS A O 1
ATOM 2205 N N . ASP A 1 277 ? -4.440 19.855 53.819 1.00 94.88 277 ASP A N 1
ATOM 2206 C CA . ASP A 1 277 ? -3.788 21.155 53.629 1.00 94.88 277 ASP A CA 1
ATOM 2207 C C . ASP A 1 277 ? -4.383 21.968 52.463 1.00 94.88 277 ASP A C 1
ATOM 2209 O O . ASP A 1 277 ? -3.821 22.985 52.064 1.00 94.88 277 ASP A O 1
ATOM 2213 N N . GLY A 1 278 ? -5.514 21.522 51.907 1.00 94.75 278 GLY A N 1
ATOM 2214 C CA . GLY A 1 278 ? -6.231 22.201 50.830 1.00 94.75 278 GLY A CA 1
ATOM 2215 C C . GLY A 1 278 ? -5.709 21.901 49.424 1.00 94.75 278 GLY A C 1
ATOM 2216 O O . GLY A 1 278 ? -6.335 22.333 48.456 1.00 94.75 278 GLY A O 1
ATOM 2217 N N . ARG A 1 279 ? -4.613 21.143 49.279 1.00 97.31 279 ARG A N 1
ATOM 2218 C CA . ARG A 1 279 ? -4.129 20.679 47.969 1.00 97.31 279 ARG A CA 1
ATOM 2219 C C . ARG A 1 279 ? -5.008 19.557 47.424 1.00 97.31 279 ARG A C 1
ATOM 2221 O O . ARG A 1 279 ? -5.697 18.877 48.177 1.00 97.31 279 ARG A O 1
ATOM 2228 N N . TYR A 1 280 ? -4.936 19.324 46.120 1.00 95.88 280 TYR A N 1
ATOM 2229 C CA . TYR A 1 280 ? -5.625 18.219 45.460 1.00 95.88 280 TYR A CA 1
ATOM 2230 C C . TYR A 1 280 ? -4.625 17.215 44.896 1.00 95.88 280 TYR A C 1
ATOM 2232 O O . TYR A 1 280 ? -3.570 17.591 44.384 1.00 95.88 280 TYR A O 1
ATOM 2240 N N . VAL A 1 281 ? -4.981 15.939 44.969 1.00 95.31 281 VAL A N 1
ATOM 2241 C CA . VAL A 1 281 ? -4.333 14.854 44.238 1.00 95.31 281 VAL A CA 1
ATOM 2242 C C . VAL A 1 281 ? -5.246 14.481 43.083 1.00 95.31 281 VAL A C 1
ATOM 2244 O O . VAL A 1 281 ? -6.375 14.041 43.302 1.00 95.31 281 VAL A O 1
ATOM 2247 N N . LEU A 1 282 ? -4.749 14.669 41.864 1.00 96.19 282 LEU A N 1
ATOM 2248 C CA . LEU A 1 282 ? -5.364 14.164 40.644 1.00 96.19 282 LEU A CA 1
ATOM 2249 C C . LEU A 1 282 ? -4.731 12.810 40.314 1.00 96.19 282 LEU A C 1
ATOM 2251 O O . LEU A 1 282 ? -3.512 12.706 40.190 1.00 96.19 282 LEU A O 1
ATOM 2255 N N . GLY A 1 283 ? -5.563 11.784 40.183 1.00 96.38 283 GLY A N 1
ATOM 2256 C CA . GLY A 1 283 ? -5.188 10.504 39.594 1.00 96.38 283 GLY A CA 1
ATOM 2257 C C . GLY A 1 283 ? -5.682 10.452 38.157 1.00 96.38 283 GLY A C 1
ATOM 2258 O O . GLY A 1 283 ? -6.860 10.715 37.924 1.00 96.38 283 GLY A O 1
ATOM 2259 N N . VAL A 1 284 ? -4.784 10.122 37.234 1.00 97.38 284 VAL A N 1
ATOM 2260 C CA . VAL A 1 284 ? -5.101 9.788 35.842 1.00 97.38 284 VAL A CA 1
ATOM 2261 C C . VAL A 1 284 ? -4.774 8.311 35.673 1.00 97.38 284 VAL A C 1
ATOM 2263 O O . VAL A 1 284 ? -3.643 7.898 35.938 1.00 97.38 284 VAL A O 1
ATOM 2266 N N . HIS A 1 285 ? -5.774 7.522 35.303 1.00 96.88 285 HIS A N 1
ATOM 2267 C CA . HIS A 1 285 ? -5.699 6.069 35.200 1.00 96.88 285 HIS A CA 1
ATOM 2268 C C . HIS A 1 285 ? -5.927 5.702 33.742 1.00 96.88 285 HIS A C 1
ATOM 2270 O O . HIS A 1 285 ? -6.931 6.116 33.180 1.00 96.88 285 HIS A O 1
ATOM 2276 N N . ILE A 1 286 ? -5.001 4.963 33.139 1.00 96.69 286 ILE A N 1
ATOM 2277 C CA . ILE A 1 286 ? -5.067 4.563 31.729 1.00 96.69 286 ILE A CA 1
ATOM 2278 C C . ILE A 1 286 ? -5.190 3.042 31.662 1.00 96.69 286 ILE A C 1
ATOM 2280 O O . ILE A 1 286 ? -4.566 2.343 32.469 1.00 96.69 286 ILE A O 1
ATOM 2284 N N . ALA A 1 287 ? -5.981 2.536 30.719 1.00 96.00 287 ALA A N 1
ATOM 2285 C CA . ALA A 1 287 ? -6.103 1.117 30.433 1.00 96.00 287 ALA A CA 1
ATOM 2286 C C . ALA A 1 287 ? -4.721 0.499 30.175 1.00 96.00 287 ALA A C 1
ATOM 2288 O O . ALA A 1 287 ? -3.920 0.988 29.377 1.00 96.00 287 ALA A O 1
ATOM 2289 N N . ASP A 1 288 ? -4.430 -0.598 30.871 1.00 94.12 2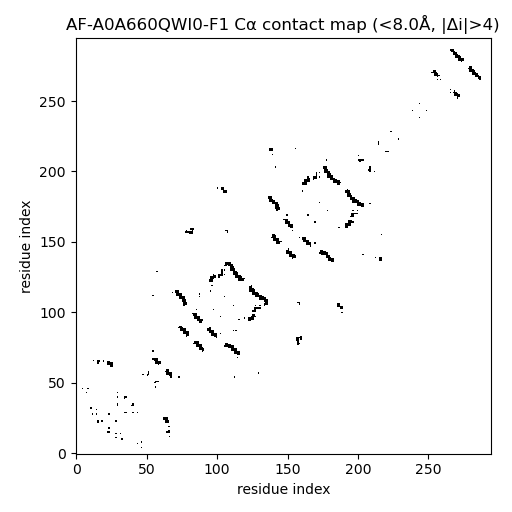88 ASP A N 1
ATOM 2290 C CA . ASP A 1 288 ? -3.128 -1.262 30.807 1.00 94.12 288 ASP A CA 1
ATOM 2291 C C . ASP A 1 288 ? -3.055 -2.228 29.616 1.00 94.12 288 ASP A C 1
ATOM 2293 O O . ASP A 1 288 ? -3.023 -3.449 29.775 1.00 94.12 288 ASP A O 1
ATOM 2297 N N . VAL A 1 289 ? -3.090 -1.672 28.403 1.00 94.25 289 VAL A N 1
ATOM 2298 C CA . VAL A 1 289 ? -3.101 -2.439 27.145 1.00 94.25 289 VAL A CA 1
ATOM 2299 C C . VAL A 1 289 ? -1.840 -3.296 26.991 1.00 94.25 289 VAL A C 1
ATOM 2301 O O . VAL A 1 289 ? -1.921 -4.414 26.485 1.00 94.25 289 VAL A O 1
ATOM 2304 N N . SER A 1 290 ? -0.686 -2.832 27.481 1.00 92.69 290 SER A N 1
ATOM 2305 C CA . SER A 1 290 ? 0.589 -3.561 27.383 1.00 92.69 290 SER A CA 1
ATOM 2306 C C . SER A 1 290 ? 0.625 -4.850 28.207 1.00 92.69 290 SER A C 1
ATOM 2308 O O . SER A 1 290 ? 1.453 -5.715 27.941 1.00 92.69 290 SER A O 1
ATOM 2310 N N . HIS A 1 291 ? -0.279 -5.022 29.177 1.00 91.56 291 HIS A N 1
ATOM 2311 C CA . HIS A 1 291 ? -0.460 -6.311 29.846 1.00 91.56 291 HIS A CA 1
ATOM 2312 C C . HIS A 1 291 ? -1.057 -7.379 28.916 1.00 91.56 291 HIS A C 1
ATOM 2314 O O . HIS A 1 291 ? -0.801 -8.566 29.101 1.00 91.56 291 HIS A O 1
ATOM 2320 N N . TYR A 1 292 ? -1.871 -6.966 27.941 1.00 90.62 292 TYR A N 1
ATOM 2321 C CA . TYR A 1 292 ? -2.583 -7.867 27.031 1.00 90.62 292 TYR A CA 1
ATOM 2322 C C . TYR A 1 292 ? -1.906 -7.988 25.662 1.00 90.62 292 TYR A C 1
ATOM 2324 O O . TYR A 1 292 ? -2.078 -9.002 24.985 1.00 90.62 292 TYR A O 1
ATOM 2332 N N . VAL A 1 293 ? -1.138 -6.972 25.264 1.00 91.00 293 VAL A N 1
ATOM 2333 C CA . VAL A 1 293 ? -0.402 -6.916 23.998 1.00 91.00 293 VAL A CA 1
ATOM 2334 C C . VAL A 1 293 ? 1.097 -6.884 24.297 1.00 91.00 293 VAL A C 1
ATOM 2336 O O . VAL A 1 293 ? 1.665 -5.825 24.564 1.00 91.00 293 VAL A O 1
ATOM 2339 N N . GLU A 1 294 ? 1.715 -8.065 24.285 1.00 86.81 294 GLU A N 1
ATOM 2340 C CA . GLU A 1 294 ? 3.161 -8.254 24.461 1.00 86.81 294 GLU A CA 1
ATOM 2341 C C . GLU A 1 294 ? 3.928 -7.996 23.142 1.00 86.81 294 GLU A C 1
ATOM 2343 O O . GLU A 1 294 ? 3.331 -8.024 22.063 1.00 86.81 294 GLU A O 1
ATOM 2348 N N . GLU A 1 295 ? 5.235 -7.711 23.236 1.00 80.25 295 GLU A N 1
ATOM 2349 C CA . GLU A 1 295 ? 6.128 -7.401 22.094 1.00 80.25 295 GLU A CA 1
ATOM 2350 C C . GLU A 1 295 ? 6.490 -8.624 21.230 1.00 80.25 295 GLU A C 1
ATOM 2352 O O . GLU A 1 295 ? 6.757 -9.711 21.797 1.00 80.25 295 GLU A O 1
#

Radius of gyration: 28.04 Å; Cα contacts (8 Å, |Δi|>4): 502; chains: 1; bounding box: 59×51×81 Å

Mean predicted aligned error: 10.57 Å

=== Feature glossary ===
Legend for the data blocks above and below:

— What the protein is —

The amino-acid sequence is the protein's primary structure: the linear order of residues from the N-terminus to the C-terminus, written in one-letter code. Everything else here — the 3D coordinates, the secondary structure, the domain annotations — is ultimately a consequence of this string.

Functional annotations link the protein to curated databases. InterPro entries identify conserved domains and families by matching the sequence against member-database signatures (Pfam, PROSITE, CDD, …). Gene Ontology (GO) terms describe molecular function, biological process, and cellular component in a controlled vocabulary. CATH places the structure in a hierarchical fold classification (Class/Architecture/Topology/Homologous-superfamily). The organism is the source species.

— Where its atoms are —

Atomic coordinates in PDBx/mmCIF format — the same representation the Protein Data Bank distributes. Each line of the _atom_site loop places one backbone atom in Cartesian space (units: ångströms, origin: arbitrary).

The six renders are orthographic views along the three Cartesian axes in both directions. Representation (cartoon, sticks, or surface) and color scheme (sequence-rainbow or by-chain) vary across proteins so the training set covers all the common visualization conventions.

— Local backbone conformation —

Eight-state secondary structure (DSSP): H is the canonical α-helix, G the tighter 3₁₀-helix, I the wider π-helix; E/B are β-structure, T and S are turns and bends, and '-' is everything else. DSSP derives these from the pattern of main-chain N–H···O=C hydrogen bonds, not from the sequence.

Three-state secondary structure (P-SEA) collapses the eight DSSP classes into helix (a), strand (b), and coil (c). P-SEA assigns these from Cα geometry alone — distances and angles — without requiring backbone oxygens, so it works on any Cα trace.

φ (phi) and ψ (psi) are the two rotatable backbone dihedrals per residue: φ is the C(i-1)–N–Cα–C torsion, ψ is the N–Cα–C–N(i+1) torsion, both in degrees on (−180°, 180°]. α-helical residues cluster near (−60°, −45°); β-strand residues near (−120°, +130°). A Ramachandran plot is simply a scatter of (φ, ψ) for every residue.

— Global shape and packing —

The geometric summary reports three shape descriptors. Rg (radius of gyration) measures how spread out the Cα atoms are about their centre of mass; compact globular proteins have small Rg, elongated or unfolded ones large. Cα contacts (<8 Å, |i−j|>4) count long-range residue pairs in spatial proximity — high for tightly packed folds, near zero for rods or random coil. The bounding-box extents give the protein's footprint along x, y, z in Å.

SASA measures how much of the protein is reachable by solvent. It is computed by rolling a water-sized probe over the atomic surface and summing the exposed area (Å²). Per-residue SASA distinguishes core (buried, low SASA) from surface (exposed, high SASA) residues; total SASA is a whole-molecule size measure.

Plot images: a contact map (which residues are close in 3D, as an N×N binary image), a Ramachandran scatter (backbone torsion angles, revealing secondary-structure composition at a glance), and — for AlphaFold structures — a PAE heatmap (pairwise prediction confidence).

— Structural neighborhood —

A 3Di character summarizes, for each residue, the relative orientation of the Cα frame of its nearest spatial neighbor. Because it encodes fold topology rather than chemistry, 3Di alignments detect remote structural similarity that sequence alignment misses.

The Foldseek neighbor list gives the closest experimentally determined structures in the PDB, ranked by structural alignment. TM-score near 1 means near-identical fold; near 0.3 means only rough topology match. This is how one finds what a novel AlphaFold prediction most resembles in the solved-structure universe.

— Confidence and disorder —

For AlphaFold models, the B-factor field carries pLDDT — the model's own estimate of local accuracy on a 0–100 scale. Regions with pLDDT<50 should be treated as essentially unmodeled; they often correspond to intrinsically disordered segments.

Crystallographic B-factors measure how much each atom's electron density is smeared out, in Å². They rise in mobile loops and surface residues and fall in the buried interior. In AlphaFold models this column is repurposed to hold pLDDT instead.

Predicted Aligned Error (PAE) is an AlphaFold confidence matrix: entry (i, j) is the expected error in the position of residue j, in ångströms, when the prediction is superimposed on the true structure at residue i. Low PAE within a block of residues means that block is internally rigid and well-predicted; high PAE between two blocks means their relative placement is uncertain even if each block individually is confident.